Protein AF-A0A848BW77-F1 (afdb_monomer)

Organism: NCBI:txid1675036

Mean predicted aligned error: 4.4 Å

Sequence (189 aa):
NKANFVSCSQQTYVHKYDVLAGIKDGGTFLLNTIWDAAELEQNLPASMKRTLAQKHIQFYTINAVKIAQDIGLGGRFNMIMQSAFFKLADIIPVEDAVKYLKDAVVTNYGKKGQKVVDMNNAAIDQGVSQIVKIDIPAAWADATDAPEAQKDVPEFITKLQKPINAQEGDSLPVSAFLGLEDGAFPQGT

Structure (mmCIF, N/CA/C/O backbone):
data_AF-A0A848BW77-F1
#
_entry.id   AF-A0A848BW77-F1
#
loop_
_atom_site.group_PDB
_atom_site.id
_atom_site.type_symbol
_atom_site.label_atom_id
_atom_site.label_alt_id
_atom_site.label_comp_id
_atom_site.label_asym_id
_atom_site.label_entity_id
_atom_site.label_seq_id
_atom_site.pdbx_PDB_ins_code
_atom_site.Cartn_x
_atom_site.Cartn_y
_atom_site.Cartn_z
_atom_site.occupancy
_atom_site.B_iso_or_equiv
_atom_site.auth_seq_id
_atom_site.auth_comp_id
_atom_site.auth_asym_id
_atom_site.auth_atom_id
_atom_site.pdbx_PDB_model_num
ATOM 1 N N . ASN A 1 1 ? 16.203 -1.502 1.927 1.00 59.25 1 ASN A N 1
ATOM 2 C CA . ASN A 1 1 ? 15.197 -1.665 3.005 1.00 59.25 1 ASN A CA 1
ATOM 3 C C . ASN A 1 1 ? 14.462 -2.988 2.847 1.00 59.25 1 ASN A C 1
ATOM 5 O O . ASN A 1 1 ? 14.241 -3.392 1.716 1.00 59.25 1 ASN A O 1
ATOM 9 N N . LYS A 1 2 ? 14.129 -3.678 3.950 1.00 86.69 2 LYS A N 1
ATOM 10 C CA . LYS A 1 2 ? 13.296 -4.896 3.937 1.00 86.69 2 LYS A CA 1
ATOM 11 C C . LYS A 1 2 ? 12.069 -4.693 4.831 1.00 86.69 2 LYS A C 1
ATOM 13 O O . LYS A 1 2 ? 12.237 -4.607 6.046 1.00 86.69 2 LYS A O 1
ATOM 18 N N . ALA A 1 3 ? 10.875 -4.615 4.250 1.00 93.69 3 ALA A N 1
ATOM 19 C CA . ALA A 1 3 ? 9.639 -4.295 4.969 1.00 93.69 3 ALA A CA 1
ATOM 20 C C . ALA A 1 3 ? 8.898 -5.560 5.439 1.00 93.69 3 ALA A C 1
ATOM 22 O O . ALA A 1 3 ? 8.742 -6.508 4.672 1.00 93.69 3 ALA A O 1
ATOM 23 N N . ASN A 1 4 ? 8.432 -5.564 6.694 1.00 95.38 4 ASN A N 1
ATOM 24 C CA . ASN A 1 4 ? 7.536 -6.610 7.218 1.00 95.38 4 ASN A CA 1
ATOM 25 C C . ASN A 1 4 ? 6.067 -6.337 6.855 1.00 95.38 4 ASN A C 1
ATOM 27 O O . ASN A 1 4 ? 5.276 -7.265 6.736 1.00 95.38 4 ASN A O 1
ATOM 31 N N . PHE A 1 5 ? 5.715 -5.061 6.703 1.00 97.00 5 PHE A N 1
ATOM 32 C CA . PHE A 1 5 ? 4.373 -4.593 6.396 1.00 97.00 5 PHE A CA 1
ATOM 33 C C . PHE A 1 5 ? 4.463 -3.507 5.323 1.00 97.00 5 PHE A C 1
ATOM 35 O O . PHE A 1 5 ? 5.273 -2.585 5.444 1.00 97.00 5 PHE A O 1
ATOM 42 N N . VAL A 1 6 ? 3.628 -3.609 4.296 1.00 97.75 6 VAL A N 1
ATOM 43 C CA . VAL A 1 6 ? 3.460 -2.608 3.241 1.00 97.75 6 VAL A CA 1
ATOM 44 C C . VAL A 1 6 ? 1.977 -2.268 3.138 1.00 97.75 6 VAL A C 1
ATOM 46 O O . VAL A 1 6 ? 1.134 -3.160 3.115 1.00 97.75 6 VAL A O 1
ATOM 49 N N . SER A 1 7 ? 1.646 -0.981 3.043 1.00 97.56 7 SER A N 1
ATOM 50 C CA . SER A 1 7 ? 0.282 -0.524 2.763 1.00 97.56 7 SER A CA 1
ATOM 51 C C . SER A 1 7 ? 0.257 0.348 1.518 1.00 97.56 7 SER A C 1
ATOM 53 O O . SER A 1 7 ? 1.041 1.288 1.386 1.00 97.56 7 SER A O 1
ATOM 55 N N . CYS A 1 8 ? -0.670 0.048 0.614 1.00 97.75 8 CYS A N 1
ATOM 56 C CA . CYS A 1 8 ? -0.968 0.839 -0.564 1.00 97.75 8 CYS A CA 1
ATOM 57 C C . CYS A 1 8 ? -2.351 1.474 -0.397 1.00 97.75 8 CYS A C 1
ATOM 59 O O . CYS A 1 8 ? -3.385 0.825 -0.531 1.00 97.75 8 CYS A O 1
ATOM 61 N N . SER A 1 9 ? -2.373 2.769 -0.081 1.00 96.44 9 SER A N 1
ATOM 62 C CA . SER A 1 9 ? -3.618 3.504 0.184 1.00 96.44 9 SER A CA 1
ATOM 63 C C . SER A 1 9 ? -4.341 3.986 -1.079 1.00 96.44 9 SER A C 1
ATOM 65 O O . SER A 1 9 ? -5.477 4.444 -0.979 1.00 96.44 9 SER A O 1
ATOM 67 N N . GLN A 1 10 ? -3.696 3.911 -2.247 1.00 95.06 10 GLN A N 1
ATOM 68 C CA . GLN A 1 10 ? -4.250 4.351 -3.526 1.00 95.06 10 GLN A CA 1
ATOM 69 C C . GLN A 1 10 ? -4.169 3.223 -4.550 1.00 95.06 10 GLN A C 1
ATOM 71 O O . GLN A 1 10 ? -3.088 2.907 -5.038 1.00 95.06 10 GLN A O 1
ATOM 76 N N . GLN A 1 11 ? -5.322 2.675 -4.931 1.00 95.44 11 GLN A N 1
ATOM 77 C CA . GLN A 1 11 ? -5.418 1.531 -5.841 1.00 95.44 11 GLN A CA 1
ATOM 78 C C . GLN A 1 11 ? -4.620 1.706 -7.143 1.00 95.44 11 GLN A C 1
ATOM 80 O O . GLN A 1 11 ? -3.993 0.765 -7.605 1.00 95.44 11 GLN A O 1
ATOM 85 N N . THR A 1 12 ? -4.579 2.910 -7.726 1.00 95.50 12 THR A N 1
ATOM 86 C CA . THR A 1 12 ? -3.873 3.147 -9.004 1.00 95.50 12 THR A CA 1
ATOM 87 C C . THR A 1 12 ? -2.359 2.946 -8.928 1.00 95.50 12 THR A C 1
ATOM 89 O O . THR A 1 12 ? -1.715 2.792 -9.964 1.00 95.50 12 THR A O 1
ATOM 92 N N . TYR A 1 13 ? -1.774 2.936 -7.729 1.00 97.12 13 TYR A N 1
ATOM 93 C CA . TYR A 1 13 ? -0.331 2.792 -7.550 1.00 97.12 13 TYR A CA 1
ATOM 94 C C . TYR A 1 13 ? 0.167 1.393 -7.882 1.00 97.12 13 TYR A C 1
ATOM 96 O O . TYR A 1 13 ? 1.323 1.268 -8.274 1.00 97.12 13 TYR A O 1
ATOM 104 N N . VAL A 1 14 ? -0.701 0.375 -7.837 1.00 96.56 14 VAL A N 1
ATOM 105 C CA . VAL A 1 14 ? -0.325 -0.998 -8.207 1.00 96.56 14 VAL A CA 1
ATOM 106 C C . VAL A 1 14 ? 0.178 -1.097 -9.649 1.00 96.56 14 VAL A C 1
ATOM 108 O O . VAL A 1 14 ? 0.983 -1.966 -9.940 1.00 96.56 14 VAL A O 1
ATOM 111 N N . HIS A 1 15 ? -0.244 -0.187 -10.533 1.00 94.25 15 HIS A N 1
ATOM 112 C CA . HIS A 1 15 ? 0.195 -0.131 -11.933 1.00 94.25 15 HIS A CA 1
ATOM 113 C C . HIS A 1 15 ? 1.306 0.887 -12.204 1.00 94.25 15 HIS A C 1
ATOM 115 O O . HIS A 1 15 ? 1.823 0.936 -13.316 1.00 94.25 15 HIS A O 1
ATOM 121 N N . LYS A 1 16 ? 1.609 1.762 -11.240 1.00 92.88 16 LYS A N 1
ATOM 122 C CA . LYS A 1 16 ? 2.540 2.885 -11.433 1.00 92.88 16 LYS A CA 1
ATOM 123 C C . LYS A 1 16 ? 3.892 2.654 -10.780 1.00 92.88 16 LYS A C 1
ATOM 125 O O . LYS A 1 16 ? 4.879 3.196 -11.260 1.00 92.88 16 LYS A O 1
ATOM 130 N N . TYR A 1 17 ? 3.913 1.903 -9.685 1.00 95.19 17 TYR A N 1
ATOM 131 C CA . TYR A 1 17 ? 5.086 1.728 -8.841 1.00 95.19 17 TYR A CA 1
ATOM 132 C C . TYR A 1 17 ? 5.223 0.263 -8.440 1.00 95.19 17 TYR A C 1
ATOM 134 O O . TYR A 1 17 ? 4.216 -0.415 -8.215 1.00 95.19 17 TYR A O 1
ATOM 142 N N . ASP A 1 18 ? 6.457 -0.198 -8.237 1.00 94.50 18 ASP A N 1
ATOM 143 C CA . ASP A 1 18 ? 6.702 -1.452 -7.525 1.00 94.50 18 ASP A CA 1
ATOM 144 C C . ASP A 1 18 ? 6.485 -1.249 -6.017 1.00 94.50 18 ASP A C 1
ATOM 146 O O . ASP A 1 18 ? 7.411 -1.100 -5.221 1.00 94.50 18 ASP A O 1
ATOM 150 N N . VAL A 1 19 ? 5.215 -1.209 -5.606 1.00 96.00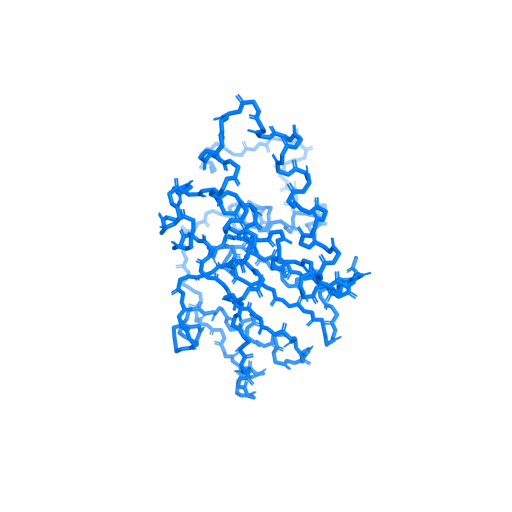 19 VAL A N 1
ATOM 151 C CA . VAL A 1 19 ? 4.840 -0.995 -4.198 1.00 96.00 19 VAL A CA 1
ATOM 152 C C . VAL A 1 19 ? 5.307 -2.131 -3.283 1.00 96.00 19 VAL A C 1
ATOM 154 O O . VAL A 1 19 ? 5.388 -1.932 -2.074 1.00 96.00 19 VAL A O 1
ATOM 157 N N . LEU A 1 20 ? 5.609 -3.312 -3.834 1.00 96.50 20 LEU A N 1
ATOM 158 C CA . LEU A 1 20 ? 6.103 -4.471 -3.087 1.00 96.50 20 LEU A CA 1
ATOM 159 C C . LEU A 1 20 ? 7.635 -4.568 -3.103 1.00 96.50 20 LEU A C 1
ATOM 161 O O . LEU A 1 20 ? 8.193 -5.521 -2.542 1.00 96.50 20 LEU A O 1
ATOM 165 N N . ALA A 1 21 ? 8.331 -3.582 -3.677 1.00 93.62 21 ALA A N 1
ATOM 166 C CA . ALA A 1 21 ? 9.782 -3.517 -3.675 1.00 93.62 21 ALA A CA 1
ATOM 167 C C . ALA A 1 21 ? 10.326 -3.654 -2.242 1.00 93.62 21 ALA A C 1
ATOM 169 O O . ALA A 1 21 ? 10.047 -2.861 -1.341 1.00 93.62 21 ALA A O 1
ATOM 170 N N . GLY A 1 22 ? 11.113 -4.705 -2.007 1.00 91.69 22 GLY A N 1
ATOM 171 C CA . GLY A 1 22 ? 11.722 -4.960 -0.700 1.00 91.69 22 GLY A CA 1
ATOM 172 C C . GLY A 1 22 ? 10.791 -5.535 0.376 1.00 91.69 22 GLY A C 1
ATOM 173 O O . GLY A 1 22 ? 11.239 -5.680 1.516 1.00 91.69 22 GLY A O 1
ATOM 174 N N . ILE A 1 23 ? 9.544 -5.919 0.068 1.00 97.06 23 ILE A N 1
ATOM 175 C CA . ILE A 1 23 ? 8.737 -6.706 1.014 1.00 97.06 23 ILE A CA 1
ATOM 176 C C . ILE A 1 23 ? 9.421 -8.055 1.289 1.00 97.06 23 ILE A C 1
ATOM 178 O O . ILE A 1 23 ? 9.977 -8.688 0.375 1.00 97.06 23 ILE A O 1
ATOM 182 N N . LYS A 1 24 ? 9.433 -8.467 2.560 1.00 96.94 24 LYS A N 1
ATOM 183 C CA . LYS A 1 24 ? 9.969 -9.767 2.980 1.00 96.94 24 LYS A CA 1
ATOM 184 C C . LYS A 1 24 ? 9.028 -10.907 2.597 1.00 96.94 24 LYS A C 1
ATOM 186 O O . LYS A 1 24 ? 7.826 -10.707 2.463 1.00 96.94 24 LYS A O 1
ATOM 191 N N . ASP A 1 25 ? 9.605 -12.097 2.476 1.00 97.38 25 ASP A N 1
ATOM 192 C CA . ASP A 1 25 ? 8.850 -13.350 2.439 1.00 97.38 25 ASP A CA 1
ATOM 193 C C . ASP A 1 25 ? 8.009 -13.496 3.716 1.00 97.38 25 ASP A C 1
ATOM 195 O O . ASP A 1 25 ? 8.475 -13.150 4.807 1.00 97.38 25 ASP A O 1
ATOM 199 N N . GLY A 1 26 ? 6.749 -13.901 3.566 1.00 97.19 26 GLY A N 1
ATOM 200 C CA . GLY A 1 26 ? 5.753 -13.924 4.639 1.00 97.19 26 GLY A CA 1
ATOM 201 C C . GLY A 1 26 ? 5.317 -12.543 5.151 1.00 97.19 26 GLY A C 1
ATOM 202 O O . GLY A 1 26 ? 4.621 -12.461 6.162 1.00 97.19 26 GLY A O 1
ATOM 203 N N . GLY A 1 27 ? 5.730 -11.449 4.498 1.00 97.50 27 GLY A N 1
ATOM 204 C CA . GLY A 1 27 ? 5.331 -10.090 4.867 1.00 97.50 27 GLY A CA 1
ATOM 205 C C . GLY A 1 27 ? 3.834 -9.841 4.678 1.00 97.50 27 GLY A C 1
ATOM 206 O O . GLY A 1 27 ? 3.146 -10.588 3.990 1.00 97.50 27 GLY A O 1
ATOM 207 N N . THR A 1 28 ? 3.322 -8.767 5.274 1.00 98.44 28 THR A N 1
ATOM 208 C CA . THR A 1 28 ? 1.915 -8.367 5.144 1.00 98.44 28 THR A CA 1
ATOM 209 C C . THR A 1 28 ? 1.754 -7.236 4.136 1.00 98.44 28 THR A C 1
ATOM 211 O O . THR A 1 28 ? 2.473 -6.237 4.201 1.00 98.44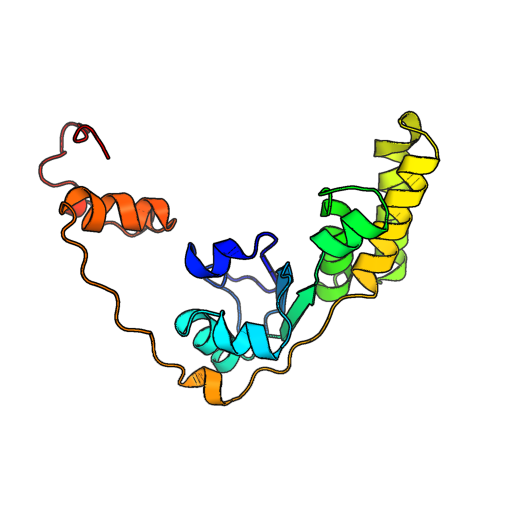 28 THR A O 1
ATOM 214 N N . PHE A 1 29 ? 0.784 -7.369 3.233 1.00 98.50 29 PHE A N 1
ATOM 215 C CA . PHE A 1 29 ? 0.399 -6.324 2.292 1.00 98.50 29 PHE A CA 1
ATOM 216 C C . PHE A 1 29 ? -1.065 -5.936 2.488 1.00 98.50 29 PHE A C 1
ATOM 218 O O . PHE A 1 29 ? -1.943 -6.792 2.441 1.00 98.50 29 PHE A O 1
ATOM 225 N N . LEU A 1 30 ? -1.324 -4.643 2.686 1.00 98.56 30 LEU A N 1
ATOM 226 C CA . LEU A 1 30 ? -2.665 -4.066 2.764 1.00 98.56 30 LEU A CA 1
ATOM 227 C C . LEU A 1 30 ? -2.918 -3.170 1.547 1.00 98.56 30 LEU A C 1
ATOM 229 O O . LEU A 1 30 ? -2.212 -2.181 1.355 1.00 98.56 30 LEU A O 1
ATOM 233 N N . LEU A 1 31 ? -3.952 -3.465 0.762 1.00 98.62 31 LEU A N 1
ATOM 234 C CA . LEU A 1 31 ? -4.376 -2.652 -0.379 1.00 98.62 31 LEU A CA 1
ATOM 235 C C . LEU A 1 31 ? -5.743 -2.006 -0.118 1.00 98.62 31 LEU A C 1
ATOM 237 O O . LEU A 1 31 ? -6.734 -2.690 0.124 1.00 98.62 31 LEU A O 1
ATOM 241 N N . ASN A 1 32 ? -5.808 -0.679 -0.226 1.00 98.25 32 ASN A N 1
ATOM 242 C CA . ASN A 1 32 ? -7.076 0.038 -0.305 1.00 98.25 32 ASN A CA 1
ATOM 243 C C . ASN A 1 32 ? -7.635 -0.069 -1.727 1.00 98.25 32 ASN A C 1
ATOM 245 O O . ASN A 1 32 ? -7.051 0.485 -2.663 1.00 98.25 32 ASN A O 1
ATOM 249 N N . THR A 1 33 ? -8.749 -0.772 -1.897 1.00 98.06 33 THR A N 1
ATOM 250 C CA . THR A 1 33 ? -9.317 -1.044 -3.217 1.00 98.06 33 THR A CA 1
ATOM 251 C C . THR A 1 33 ? -10.827 -1.206 -3.157 1.00 98.06 33 THR A C 1
ATOM 253 O O . THR A 1 33 ? -11.392 -1.579 -2.131 1.00 98.06 33 THR A O 1
ATOM 256 N N . ILE A 1 34 ? -11.478 -0.896 -4.276 1.00 96.62 34 ILE A N 1
ATOM 257 C CA . ILE A 1 34 ? -12.891 -1.205 -4.487 1.00 96.62 34 ILE A CA 1
ATOM 258 C C . ILE A 1 34 ? -13.106 -2.621 -5.032 1.00 96.62 34 ILE A C 1
ATOM 260 O O . ILE A 1 34 ? -14.251 -3.053 -5.081 1.00 96.62 34 ILE A O 1
ATOM 264 N N . TRP A 1 35 ? -12.030 -3.296 -5.449 1.00 97.75 35 TRP A N 1
ATOM 265 C CA . TRP A 1 35 ? -12.082 -4.589 -6.112 1.00 97.75 35 TRP A CA 1
ATOM 266 C C . TRP A 1 35 ? -12.402 -5.719 -5.143 1.00 97.75 35 TRP A C 1
ATOM 268 O O . TRP A 1 35 ? -11.816 -5.805 -4.060 1.00 97.75 35 TRP A O 1
ATOM 278 N N . ASP A 1 36 ? -13.283 -6.615 -5.570 1.00 94.62 36 ASP A N 1
ATOM 279 C CA . ASP A 1 36 ? -13.461 -7.910 -4.926 1.00 94.62 36 ASP A CA 1
ATOM 280 C C . ASP A 1 36 ? -12.369 -8.924 -5.331 1.00 94.62 36 ASP A C 1
ATOM 282 O O . ASP A 1 36 ? -11.457 -8.632 -6.106 1.00 94.62 36 ASP A O 1
ATOM 286 N N . ALA A 1 37 ? -12.442 -10.145 -4.794 1.00 91.88 37 ALA A N 1
ATOM 287 C CA . ALA A 1 37 ? -11.458 -11.191 -5.075 1.00 91.88 37 ALA A CA 1
ATOM 288 C C . ALA A 1 37 ? -11.357 -11.565 -6.569 1.00 91.88 37 ALA A C 1
ATOM 290 O O . ALA A 1 37 ? -10.262 -11.855 -7.052 1.00 91.88 37 ALA A O 1
ATOM 291 N N . ALA A 1 38 ? -12.469 -11.540 -7.308 1.00 94.44 38 ALA A N 1
ATOM 292 C CA . ALA A 1 38 ? -12.483 -11.848 -8.735 1.00 94.44 38 ALA A CA 1
ATOM 293 C C . ALA A 1 38 ? -11.936 -10.676 -9.561 1.00 94.44 38 ALA A C 1
ATOM 295 O O . ALA A 1 38 ? -11.217 -10.872 -10.540 1.00 94.44 38 ALA A O 1
ATOM 296 N N . GLU A 1 39 ? -12.226 -9.447 -9.151 1.00 96.81 39 GLU A N 1
ATOM 297 C CA . GLU A 1 39 ? -11.685 -8.248 -9.776 1.00 96.81 39 GLU A CA 1
ATOM 298 C C . GLU A 1 39 ? -10.180 -8.100 -9.510 1.00 96.81 39 GLU A C 1
ATOM 300 O O . GLU A 1 39 ? -9.454 -7.663 -10.402 1.00 96.81 39 GLU A O 1
ATOM 305 N N . LEU A 1 40 ? -9.667 -8.518 -8.348 1.00 96.88 40 LEU A N 1
ATOM 306 C CA . LEU A 1 40 ? -8.223 -8.555 -8.076 1.00 96.88 40 LEU A CA 1
ATOM 307 C C . LEU A 1 40 ? -7.477 -9.455 -9.066 1.00 96.88 40 LEU A C 1
ATOM 309 O O . LEU A 1 40 ? -6.413 -9.076 -9.555 1.00 96.88 40 LEU A O 1
ATOM 313 N N . GLU A 1 41 ? -8.048 -10.613 -9.409 1.00 94.56 41 GLU A N 1
ATOM 314 C CA . GLU A 1 41 ? -7.506 -11.487 -10.452 1.00 94.56 41 GLU A CA 1
ATOM 315 C C . GLU A 1 41 ? -7.401 -10.746 -11.788 1.00 94.56 41 GLU A C 1
ATOM 317 O O . GLU A 1 41 ? -6.405 -10.853 -12.488 1.00 94.56 41 GLU A O 1
ATOM 322 N N . GLN A 1 42 ? -8.399 -9.961 -12.167 1.00 94.50 42 GLN A N 1
ATOM 323 C CA . GLN A 1 42 ? -8.386 -9.309 -13.478 1.00 94.50 42 GLN A CA 1
ATOM 324 C C . GLN A 1 42 ? -7.490 -8.070 -13.514 1.00 94.50 42 GLN A C 1
ATOM 326 O O . GLN A 1 42 ? -6.901 -7.765 -14.550 1.00 94.50 42 GLN A O 1
ATOM 331 N N . ASN A 1 43 ? -7.394 -7.352 -12.395 1.00 96.25 43 ASN A N 1
ATOM 332 C CA . ASN A 1 43 ? -6.798 -6.024 -12.370 1.00 96.25 43 ASN A CA 1
ATOM 333 C C . ASN A 1 43 ? -5.369 -5.988 -11.822 1.00 96.25 43 ASN A C 1
ATOM 335 O O . ASN A 1 43 ? -4.625 -5.082 -12.183 1.00 96.25 43 ASN A O 1
ATOM 339 N N . LEU A 1 44 ? -4.937 -6.920 -10.965 1.00 97.12 44 LEU A N 1
ATOM 340 C CA . LEU A 1 44 ? -3.564 -6.867 -10.458 1.00 97.12 44 LEU A CA 1
ATOM 341 C C . LEU A 1 44 ? -2.543 -7.179 -11.567 1.00 97.12 44 LEU A C 1
ATOM 343 O O . LEU A 1 44 ? -2.711 -8.165 -12.292 1.00 97.12 44 LEU A O 1
ATOM 347 N N . PRO A 1 45 ? -1.445 -6.405 -11.680 1.00 96.19 45 PRO A N 1
ATOM 348 C CA . PRO A 1 45 ? -0.369 -6.725 -12.611 1.00 96.19 45 PRO A CA 1
ATOM 349 C C . PRO A 1 45 ? 0.225 -8.107 -12.340 1.00 96.19 45 PRO A C 1
ATOM 351 O O . PRO A 1 45 ? 0.392 -8.509 -11.185 1.00 96.19 45 PRO A O 1
ATOM 354 N N . ALA A 1 46 ? 0.624 -8.807 -13.402 1.00 96.69 46 ALA A N 1
ATOM 355 C CA . ALA A 1 46 ? 1.219 -10.134 -13.283 1.00 96.69 46 ALA A CA 1
ATOM 356 C C . ALA A 1 46 ? 2.503 -10.126 -12.431 1.00 96.69 46 ALA A C 1
ATOM 358 O O . ALA A 1 46 ? 2.662 -10.992 -11.574 1.00 96.69 46 ALA A O 1
ATOM 359 N N . SER A 1 47 ? 3.362 -9.111 -12.563 1.00 95.56 47 SER A N 1
ATOM 360 C CA . SER A 1 47 ? 4.538 -8.920 -11.697 1.00 95.56 47 SER A CA 1
ATOM 361 C C . SER A 1 47 ? 4.201 -8.864 -10.200 1.00 95.56 47 SER A C 1
ATOM 363 O O . SER A 1 47 ? 4.873 -9.497 -9.376 1.00 95.56 47 SER A O 1
ATOM 365 N N . MET A 1 48 ? 3.121 -8.165 -9.842 1.00 97.31 48 MET A N 1
ATOM 366 C CA . MET A 1 48 ? 2.638 -8.082 -8.467 1.00 97.31 48 MET A CA 1
ATOM 367 C C . MET A 1 48 ? 2.089 -9.429 -7.998 1.00 97.31 48 MET A C 1
ATOM 369 O O . MET A 1 48 ? 2.469 -9.890 -6.924 1.00 97.31 48 MET A O 1
ATOM 373 N N . LYS A 1 49 ? 1.260 -10.094 -8.813 1.00 97.94 49 LYS A N 1
ATOM 374 C CA . LYS A 1 49 ? 0.733 -11.436 -8.517 1.00 97.94 49 LYS A CA 1
ATOM 375 C C . LYS A 1 49 ? 1.849 -12.442 -8.228 1.00 97.94 49 LYS A C 1
ATOM 377 O O . LYS A 1 49 ? 1.805 -13.116 -7.199 1.00 97.94 49 LYS A O 1
ATOM 382 N N . ARG A 1 50 ? 2.887 -12.473 -9.073 1.00 97.75 50 ARG A N 1
ATOM 383 C CA . ARG A 1 50 ? 4.069 -13.326 -8.870 1.00 97.75 50 ARG A CA 1
ATOM 384 C C . ARG A 1 50 ? 4.737 -13.035 -7.535 1.00 97.75 50 ARG A C 1
ATOM 386 O O . ARG A 1 50 ? 5.000 -13.959 -6.776 1.00 97.75 50 ARG A O 1
ATOM 393 N N . THR A 1 51 ? 4.948 -11.758 -7.212 1.00 97.62 51 THR A N 1
ATOM 394 C CA . THR A 1 51 ? 5.555 -11.354 -5.935 1.00 97.62 51 THR A CA 1
ATOM 395 C C . THR A 1 51 ? 4.719 -11.802 -4.740 1.00 97.62 51 THR A C 1
ATOM 397 O O . THR A 1 51 ? 5.273 -12.335 -3.782 1.00 97.62 51 THR A O 1
ATOM 400 N N . LEU A 1 52 ? 3.398 -11.620 -4.799 1.00 98.06 52 LEU A N 1
ATOM 401 C CA . LEU A 1 52 ? 2.478 -12.027 -3.738 1.00 98.06 52 LEU A CA 1
ATOM 402 C C . LEU A 1 52 ? 2.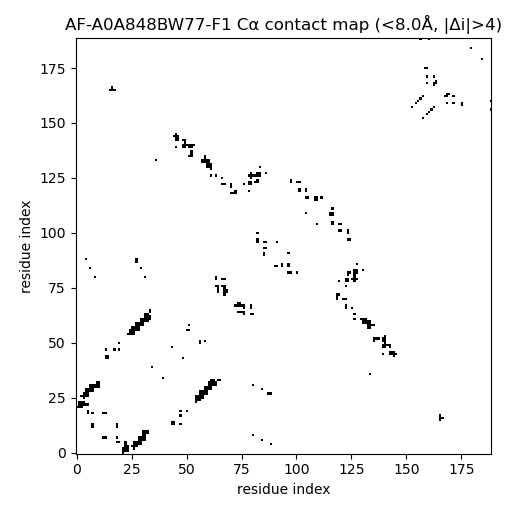546 -13.540 -3.483 1.00 98.06 52 LEU A C 1
ATOM 404 O O . LEU A 1 52 ? 2.680 -13.956 -2.332 1.00 98.06 52 LEU A O 1
ATOM 408 N N . ALA A 1 53 ? 2.514 -14.346 -4.546 1.00 97.94 53 ALA A N 1
ATOM 409 C CA . ALA A 1 53 ? 2.536 -15.802 -4.446 1.00 97.94 53 ALA A CA 1
ATOM 410 C C . ALA A 1 53 ? 3.911 -16.354 -4.039 1.00 97.94 53 ALA A C 1
ATOM 412 O O . ALA A 1 53 ? 4.014 -17.110 -3.077 1.00 97.94 53 ALA A O 1
ATOM 413 N N . GLN A 1 54 ? 4.980 -15.949 -4.729 1.00 97.44 54 GLN A N 1
ATOM 414 C CA . GLN A 1 54 ? 6.329 -16.491 -4.521 1.00 97.44 54 GLN A CA 1
ATOM 415 C C . GLN A 1 54 ? 6.924 -16.111 -3.158 1.00 97.44 54 GLN A C 1
ATOM 417 O O . GLN A 1 54 ? 7.755 -16.843 -2.628 1.00 97.44 54 GLN A O 1
ATOM 422 N N . LYS A 1 55 ? 6.511 -14.967 -2.596 1.00 97.50 55 LYS A N 1
ATOM 423 C CA . LYS A 1 55 ? 6.923 -14.502 -1.262 1.00 97.50 55 LYS A CA 1
ATOM 424 C C . LYS A 1 55 ? 5.878 -14.774 -0.175 1.00 97.50 55 LYS A C 1
ATOM 426 O O . LYS A 1 55 ? 5.927 -14.131 0.871 1.00 97.50 55 LYS A O 1
ATOM 431 N N . HIS A 1 56 ? 4.900 -15.646 -0.428 1.00 97.62 56 HIS A N 1
ATOM 432 C CA . HIS A 1 56 ? 3.907 -16.084 0.564 1.00 97.62 56 HIS A CA 1
ATOM 433 C C . HIS A 1 56 ? 3.262 -14.923 1.347 1.00 97.62 56 HIS A C 1
ATOM 435 O O . HIS A 1 56 ? 3.085 -14.985 2.571 1.00 97.62 56 HIS A O 1
ATOM 441 N N . ILE A 1 57 ? 2.969 -13.825 0.647 1.00 98.31 57 ILE A N 1
ATOM 442 C CA . ILE A 1 57 ? 2.551 -12.571 1.272 1.00 98.31 57 ILE A CA 1
ATOM 443 C C . ILE A 1 57 ? 1.186 -12.754 1.932 1.00 98.31 57 ILE A C 1
ATOM 445 O O . ILE A 1 57 ? 0.260 -13.308 1.350 1.00 98.31 57 ILE A O 1
ATOM 449 N N . GLN A 1 58 ? 1.031 -12.248 3.152 1.00 98.31 58 GLN A N 1
ATOM 450 C CA . GLN A 1 58 ? -0.277 -12.146 3.787 1.00 98.31 58 GLN A CA 1
ATOM 451 C C . GLN A 1 58 ? -1.009 -10.945 3.181 1.00 98.31 58 GLN A C 1
ATOM 453 O O . GLN A 1 58 ? -0.745 -9.798 3.549 1.00 98.31 58 GLN A O 1
ATOM 458 N N . PHE A 1 59 ? -1.878 -11.206 2.204 1.00 98.50 59 PHE A N 1
ATOM 459 C CA . PHE A 1 59 ? -2.560 -10.164 1.445 1.00 98.50 59 PHE A CA 1
ATOM 460 C C . PHE A 1 59 ? -3.932 -9.827 2.039 1.00 98.50 59 PHE A C 1
ATOM 462 O O . PHE A 1 59 ? -4.772 -10.701 2.255 1.00 98.50 59 PHE A O 1
ATOM 469 N N . TYR A 1 60 ? -4.155 -8.538 2.281 1.00 98.62 60 TYR A N 1
ATOM 470 C CA . TYR A 1 60 ? -5.393 -7.989 2.810 1.00 98.62 60 TYR A CA 1
ATOM 471 C C . TYR A 1 60 ? -5.881 -6.819 1.962 1.00 98.62 60 TYR A C 1
ATOM 473 O O . TYR A 1 60 ? -5.090 -6.029 1.439 1.00 98.62 60 TYR A O 1
ATOM 481 N N . THR A 1 61 ? -7.197 -6.668 1.885 1.00 98.56 61 THR A N 1
ATOM 482 C CA . THR A 1 61 ? -7.852 -5.542 1.220 1.00 98.56 61 THR A CA 1
ATOM 483 C C . THR A 1 61 ? -8.833 -4.837 2.140 1.00 98.56 61 THR A C 1
ATOM 485 O O . THR A 1 61 ? -9.312 -5.399 3.126 1.00 98.56 61 THR A O 1
ATOM 488 N N . ILE A 1 62 ? -9.109 -3.574 1.831 1.00 98.38 62 ILE A N 1
ATOM 489 C CA . ILE A 1 62 ? -10.149 -2.782 2.483 1.00 98.38 62 ILE A CA 1
ATOM 490 C C . ILE A 1 62 ? -10.685 -1.741 1.500 1.00 98.38 62 ILE A C 1
ATOM 492 O O . ILE A 1 62 ? -9.908 -1.126 0.776 1.00 98.38 62 ILE A O 1
ATOM 496 N N . ASN A 1 63 ? -11.996 -1.496 1.489 1.00 97.56 63 ASN A N 1
ATOM 497 C CA . ASN A 1 63 ? -12.578 -0.394 0.719 1.00 97.56 63 ASN A CA 1
ATOM 498 C C . ASN A 1 63 ? -12.757 0.834 1.618 1.00 97.56 63 ASN A C 1
ATOM 500 O O . ASN A 1 63 ? -13.859 1.186 2.046 1.00 97.56 63 ASN A O 1
ATOM 504 N N . ALA A 1 64 ? -11.641 1.486 1.936 1.00 97.31 64 ALA A N 1
ATOM 505 C CA . ALA A 1 64 ? -11.626 2.577 2.900 1.00 97.31 64 ALA A CA 1
ATOM 506 C C . ALA A 1 64 ? -12.376 3.823 2.390 1.00 97.31 64 ALA A C 1
ATOM 508 O O . ALA A 1 64 ? -12.901 4.601 3.186 1.00 97.31 64 ALA A O 1
ATOM 509 N N . VAL A 1 65 ? -12.473 3.997 1.066 1.00 95.75 65 VAL A N 1
ATOM 510 C CA . VAL A 1 65 ? -13.250 5.081 0.443 1.00 95.75 65 VAL A CA 1
ATOM 511 C C . VAL A 1 65 ? -14.739 4.897 0.708 1.00 95.75 65 VAL A C 1
ATOM 513 O O . VAL A 1 65 ? -15.388 5.834 1.171 1.00 95.75 65 VAL A O 1
ATOM 516 N N . LYS A 1 66 ? -15.274 3.694 0.468 1.00 96.38 66 LYS A N 1
ATOM 517 C CA . LYS A 1 66 ? -16.681 3.390 0.736 1.00 96.38 66 LYS A CA 1
ATOM 518 C C . LYS A 1 66 ? -17.014 3.555 2.218 1.00 96.38 66 LYS A C 1
ATOM 520 O O . LYS A 1 66 ? -17.976 4.238 2.550 1.00 96.38 66 LYS A O 1
ATOM 525 N N . ILE A 1 67 ? -16.177 3.010 3.100 1.00 97.12 67 ILE A N 1
ATOM 526 C CA . ILE A 1 67 ? -16.350 3.134 4.554 1.00 97.12 67 ILE A CA 1
ATOM 527 C C . ILE A 1 67 ? -16.390 4.616 4.972 1.00 97.12 67 ILE A C 1
ATOM 529 O O . ILE A 1 67 ? -17.271 5.033 5.721 1.00 97.12 67 ILE A O 1
ATOM 533 N N . ALA A 1 68 ? -15.473 5.445 4.460 1.00 96.56 68 ALA A N 1
ATOM 534 C CA . ALA A 1 68 ? -15.451 6.875 4.772 1.00 96.56 68 ALA A CA 1
ATOM 535 C C . ALA A 1 68 ? -16.714 7.609 4.286 1.00 96.56 68 ALA A C 1
ATOM 537 O O . ALA A 1 68 ? -17.214 8.497 4.982 1.00 96.56 68 ALA A O 1
ATOM 538 N N . GLN A 1 69 ? -17.247 7.237 3.120 1.00 96.31 69 GLN A N 1
ATOM 539 C CA . GLN A 1 69 ? -18.488 7.801 2.588 1.00 96.31 69 GLN A CA 1
ATOM 540 C C . GLN A 1 69 ? -19.695 7.413 3.444 1.00 96.31 69 GLN A C 1
ATOM 542 O O . GLN A 1 69 ? -20.455 8.297 3.840 1.00 96.31 69 GLN A O 1
ATOM 547 N N . ASP A 1 70 ? -19.821 6.132 3.787 1.00 96.06 70 ASP A N 1
ATOM 548 C CA . ASP A 1 70 ? -20.948 5.595 4.554 1.00 96.06 70 ASP A CA 1
ATOM 549 C C . ASP A 1 70 ? -21.029 6.214 5.968 1.00 96.06 70 ASP A C 1
ATOM 551 O O . ASP A 1 70 ? -22.117 6.419 6.504 1.00 96.06 70 ASP A O 1
ATOM 555 N N . ILE A 1 71 ? -19.885 6.588 6.558 1.00 94.81 71 ILE A N 1
ATOM 556 C CA . ILE A 1 71 ? -19.799 7.234 7.883 1.00 94.81 71 ILE A CA 1
ATOM 557 C C . ILE A 1 71 ? -19.927 8.772 7.803 1.00 94.81 71 ILE A C 1
ATOM 559 O O . ILE A 1 71 ? -20.065 9.448 8.822 1.00 94.81 71 ILE A O 1
ATOM 563 N N . GLY A 1 72 ? -19.903 9.365 6.605 1.00 93.88 72 GLY A N 1
ATOM 564 C CA . GLY A 1 72 ? -20.014 10.818 6.419 1.00 93.88 72 GLY A CA 1
ATOM 565 C C . GLY A 1 72 ? -18.690 11.589 6.530 1.00 93.88 72 GLY A C 1
ATOM 566 O O . GLY A 1 72 ? -18.694 12.816 6.639 1.00 93.88 72 GLY A O 1
ATOM 567 N N . LEU A 1 73 ? -17.547 10.901 6.452 1.00 92.56 73 LEU A N 1
ATOM 568 C CA . LEU A 1 73 ? -16.210 11.505 6.342 1.00 92.56 73 LEU A CA 1
ATOM 569 C C . LEU A 1 73 ? -15.845 11.898 4.897 1.00 92.56 73 LEU A C 1
ATOM 571 O O . LEU A 1 73 ? -14.784 12.487 4.653 1.00 92.56 73 LEU A O 1
ATOM 575 N N . GLY A 1 74 ? -16.718 11.589 3.934 1.00 92.06 74 GLY A N 1
ATOM 576 C CA . GLY A 1 74 ? -16.488 11.829 2.514 1.00 92.06 74 GLY A CA 1
ATOM 577 C C . GLY A 1 74 ? -15.336 10.961 2.013 1.00 92.06 74 GLY A C 1
ATOM 578 O O . GLY A 1 74 ? -15.389 9.745 2.113 1.00 92.06 74 GLY A O 1
ATOM 579 N N . GLY A 1 75 ? -14.274 11.579 1.494 1.00 87.44 75 GLY A N 1
ATOM 580 C CA . GLY A 1 75 ? -13.074 10.867 1.027 1.00 87.44 75 GLY A CA 1
ATOM 581 C C . GLY A 1 75 ? -11.966 10.701 2.074 1.00 87.44 75 GLY A C 1
ATOM 582 O O . GLY A 1 75 ? -10.850 10.332 1.718 1.00 87.44 75 GLY A O 1
ATOM 583 N N . ARG A 1 76 ? -12.209 11.036 3.348 1.00 92.75 76 ARG A N 1
ATOM 584 C CA . ARG A 1 76 ? -11.169 11.013 4.390 1.00 92.75 76 ARG A CA 1
ATOM 585 C C . ARG A 1 76 ? -11.098 9.649 5.063 1.00 92.75 76 ARG A C 1
ATOM 587 O O . ARG A 1 76 ? -11.805 9.392 6.029 1.00 92.75 76 ARG A O 1
ATOM 594 N N . PHE A 1 77 ? -10.203 8.804 4.565 1.00 95.31 77 PHE A N 1
ATOM 595 C CA . PHE A 1 77 ? -10.048 7.424 5.028 1.00 95.31 77 PHE A CA 1
ATOM 596 C C . PHE A 1 77 ? -8.785 7.162 5.868 1.00 95.31 77 PHE A C 1
ATOM 598 O O . PHE A 1 77 ? -8.442 6.016 6.145 1.00 95.31 77 PHE A O 1
ATOM 605 N N . ASN A 1 78 ? -8.080 8.211 6.300 1.00 94.19 78 ASN A N 1
ATOM 606 C CA . ASN A 1 78 ? -6.837 8.091 7.071 1.00 94.19 78 ASN A CA 1
ATOM 607 C C . ASN A 1 78 ? -7.005 7.270 8.363 1.00 94.19 78 ASN A C 1
ATOM 609 O O . ASN A 1 78 ? -6.189 6.393 8.623 1.00 94.19 78 ASN A O 1
ATOM 613 N N . MET A 1 79 ? -8.078 7.500 9.129 1.00 94.88 79 MET A N 1
ATOM 614 C CA . MET A 1 79 ? -8.357 6.746 10.363 1.00 94.88 79 MET A CA 1
ATOM 615 C C . MET A 1 79 ? -8.679 5.271 10.098 1.00 94.88 79 MET A C 1
ATOM 617 O O . MET A 1 79 ? -8.327 4.405 10.897 1.00 94.88 79 MET A O 1
ATOM 621 N N . ILE A 1 80 ? -9.285 4.973 8.948 1.00 97.75 80 ILE A N 1
ATOM 622 C CA . ILE A 1 80 ? -9.605 3.607 8.515 1.00 97.75 80 ILE A CA 1
ATOM 623 C C . ILE A 1 80 ? -8.309 2.865 8.166 1.00 97.75 80 ILE A C 1
ATOM 625 O O . ILE A 1 80 ? -8.061 1.771 8.659 1.00 97.75 80 ILE A O 1
ATOM 629 N N . MET A 1 81 ? -7.426 3.488 7.380 1.00 97.62 81 MET A N 1
ATOM 630 C CA . MET A 1 81 ? -6.138 2.880 7.020 1.00 97.62 81 MET A CA 1
ATOM 631 C C . MET A 1 81 ? -5.195 2.746 8.220 1.00 97.62 81 MET A C 1
ATOM 633 O O . MET A 1 81 ? -4.462 1.765 8.316 1.00 97.62 81 MET A O 1
ATOM 637 N N . GLN A 1 82 ? -5.213 3.707 9.147 1.00 95.94 82 GLN A N 1
ATOM 638 C CA . GLN A 1 82 ? -4.386 3.662 10.352 1.00 95.94 82 GLN A CA 1
ATOM 639 C C . GLN A 1 82 ? -4.838 2.557 11.315 1.00 95.94 82 GLN A C 1
ATOM 641 O O . GLN A 1 82 ? -4.003 1.826 11.841 1.00 95.94 82 GLN A O 1
ATOM 646 N N . SER A 1 83 ? -6.144 2.402 11.529 1.00 96.56 83 SER A N 1
ATOM 647 C CA . SER A 1 83 ? -6.678 1.308 12.349 1.00 96.56 83 SER A CA 1
ATOM 648 C C . SER A 1 83 ? -6.424 -0.063 11.715 1.00 96.56 83 SER A C 1
ATOM 650 O O . SER A 1 83 ? -5.990 -0.979 12.415 1.00 96.56 83 SER A O 1
ATOM 652 N N . ALA A 1 84 ? -6.560 -0.178 10.389 1.00 97.69 84 ALA A N 1
ATOM 653 C CA . ALA A 1 84 ? -6.194 -1.389 9.660 1.00 97.69 84 ALA A CA 1
ATOM 654 C C . ALA A 1 84 ? -4.700 -1.733 9.795 1.00 97.69 84 ALA A C 1
ATOM 656 O O . ALA A 1 84 ? -4.345 -2.894 9.994 1.00 97.69 84 ALA A O 1
ATOM 657 N N . PHE A 1 85 ? -3.819 -0.724 9.759 1.00 96.62 85 PHE A N 1
ATOM 658 C CA . PHE A 1 85 ? -2.393 -0.907 10.032 1.00 96.62 85 PHE A CA 1
ATOM 659 C C . PHE A 1 85 ? -2.157 -1.505 11.420 1.00 96.62 85 PHE A C 1
ATOM 661 O O . PHE A 1 85 ? -1.489 -2.527 11.516 1.00 96.62 85 PHE A O 1
ATOM 668 N N . PHE A 1 86 ? -2.711 -0.919 12.486 1.00 96.00 86 PHE A N 1
ATOM 669 C CA . PHE A 1 86 ? -2.479 -1.433 13.840 1.00 96.00 86 PHE A CA 1
ATOM 670 C C . PHE A 1 86 ? -3.004 -2.857 14.022 1.00 96.00 86 PHE A C 1
ATOM 672 O O . PHE A 1 86 ? -2.350 -3.663 14.679 1.00 96.00 86 PHE A O 1
ATOM 679 N N . LYS A 1 87 ? -4.143 -3.183 13.399 1.00 95.94 87 LYS A N 1
ATOM 680 C CA . LYS A 1 87 ? -4.704 -4.536 13.430 1.00 95.94 87 LYS A CA 1
ATOM 681 C C . LYS A 1 87 ? -3.782 -5.569 12.779 1.00 95.94 87 LYS A C 1
ATOM 683 O O . LYS A 1 87 ? -3.674 -6.680 13.284 1.00 95.94 87 LYS A O 1
ATOM 688 N N . LEU A 1 88 ? -3.166 -5.225 11.652 1.00 96.81 88 LEU A N 1
ATOM 689 C CA . LEU A 1 88 ? -2.378 -6.164 10.851 1.00 96.81 88 LEU A CA 1
ATOM 690 C C . LEU A 1 88 ? -0.891 -6.187 11.205 1.00 96.81 88 LEU A C 1
ATOM 692 O O . LEU A 1 88 ? -0.237 -7.208 11.020 1.00 96.81 88 LEU A O 1
ATOM 696 N N . ALA A 1 89 ? -0.344 -5.067 11.672 1.00 94.19 89 ALA A N 1
ATOM 69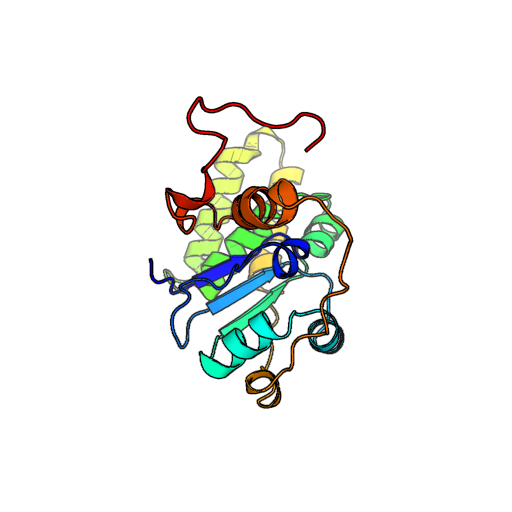7 C CA . ALA A 1 89 ? 1.056 -4.973 12.060 1.00 94.19 89 ALA A CA 1
ATOM 698 C C . ALA A 1 89 ? 1.348 -5.711 13.376 1.00 94.19 89 ALA A C 1
ATOM 700 O O . ALA A 1 89 ? 2.507 -6.035 13.617 1.00 94.19 89 ALA A O 1
ATOM 701 N N . ASP A 1 90 ? 0.317 -5.947 14.199 1.00 90.62 90 ASP A N 1
ATOM 702 C CA . ASP A 1 90 ? 0.373 -6.721 15.450 1.00 90.62 90 ASP A CA 1
ATOM 703 C C . ASP A 1 90 ? 1.518 -6.288 16.389 1.00 90.62 90 ASP A C 1
ATOM 705 O O . ASP A 1 90 ? 2.236 -7.089 16.981 1.00 90.62 90 ASP A O 1
ATOM 709 N N . ILE A 1 91 ? 1.735 -4.970 16.479 1.00 93.50 91 ILE A N 1
ATOM 710 C CA . ILE A 1 91 ? 2.818 -4.375 17.281 1.00 93.50 91 ILE A CA 1
ATOM 711 C C . ILE A 1 91 ? 2.415 -4.114 18.738 1.00 93.50 91 ILE A C 1
ATOM 713 O O . ILE A 1 91 ? 3.284 -3.964 19.594 1.00 93.50 91 ILE A O 1
ATOM 717 N N . ILE A 1 92 ? 1.110 -4.028 19.002 1.00 94.62 92 ILE A N 1
ATOM 718 C CA . ILE A 1 92 ? 0.468 -3.870 20.313 1.00 94.62 92 ILE A CA 1
ATOM 719 C C . ILE A 1 92 ? -0.918 -4.535 20.260 1.00 94.62 92 ILE A C 1
ATOM 721 O O . ILE A 1 92 ? -1.449 -4.700 19.157 1.00 94.62 92 ILE A O 1
ATOM 725 N N . PRO A 1 93 ? -1.541 -4.860 21.411 1.00 96.69 93 PRO A N 1
ATOM 726 C CA . PRO A 1 93 ? -2.922 -5.329 21.441 1.00 96.69 93 PRO A CA 1
ATOM 727 C C . PRO A 1 93 ? -3.862 -4.382 20.688 1.00 96.69 93 PRO A C 1
ATOM 729 O O . PRO A 1 93 ? -3.764 -3.155 20.790 1.00 96.69 93 PRO A O 1
ATOM 732 N N . VAL A 1 94 ? -4.789 -4.955 19.923 1.00 94.00 94 VAL A N 1
ATOM 733 C CA . VAL A 1 94 ? -5.701 -4.195 19.053 1.00 94.00 94 VAL A CA 1
ATOM 734 C C . VAL A 1 94 ? -6.594 -3.274 19.880 1.00 94.00 94 VAL A C 1
ATOM 736 O O . VAL A 1 94 ? -6.889 -2.155 19.469 1.00 94.00 94 VAL A O 1
ATOM 739 N N . GLU A 1 95 ? -6.993 -3.722 21.063 1.00 95.12 95 GLU A N 1
ATOM 740 C CA . GLU A 1 95 ? -7.817 -2.985 22.014 1.00 95.12 95 GLU A CA 1
ATOM 741 C C . GLU A 1 95 ? -7.101 -1.715 22.494 1.00 95.12 95 GLU A C 1
ATOM 743 O O . GLU A 1 95 ? -7.704 -0.637 22.530 1.00 95.12 95 GLU A O 1
ATOM 748 N N . ASP A 1 96 ? -5.800 -1.820 22.781 1.00 96.94 96 ASP A N 1
ATOM 749 C CA . ASP A 1 96 ? -4.959 -0.682 23.160 1.00 96.94 96 ASP A CA 1
ATOM 750 C C . ASP A 1 96 ? -4.767 0.272 21.979 1.00 96.94 96 ASP A C 1
ATOM 752 O O . ASP A 1 96 ? -4.903 1.486 22.135 1.00 96.94 96 ASP A O 1
ATOM 756 N N . ALA A 1 97 ? -4.535 -0.258 20.773 1.00 95.31 97 ALA A N 1
ATOM 757 C CA . ALA A 1 97 ? -4.440 0.558 19.566 1.00 95.31 97 ALA A CA 1
ATOM 758 C C . ALA A 1 97 ? -5.725 1.360 19.310 1.00 95.31 97 ALA A C 1
ATOM 760 O O . ALA A 1 97 ? -5.666 2.569 19.080 1.00 95.31 97 ALA A O 1
ATOM 761 N N . VAL A 1 98 ? -6.894 0.715 19.389 1.00 96.44 98 VAL A N 1
ATOM 762 C CA . VAL A 1 98 ? -8.200 1.374 19.227 1.00 96.44 98 VAL A CA 1
ATOM 763 C C . VAL A 1 98 ? -8.379 2.471 20.271 1.00 96.44 98 VAL A C 1
ATOM 765 O O . VAL A 1 98 ? -8.783 3.581 19.920 1.00 96.44 98 VAL A O 1
ATOM 768 N N . LYS A 1 99 ? -8.038 2.197 21.535 1.00 97.44 99 LYS A N 1
ATOM 769 C CA . LYS A 1 99 ? -8.094 3.193 22.607 1.00 97.44 99 LYS A CA 1
ATOM 770 C C . LYS A 1 99 ? -7.218 4.407 22.290 1.00 97.44 99 LYS A C 1
ATOM 772 O O . LYS A 1 99 ? -7.723 5.527 22.272 1.00 97.44 99 LYS A O 1
ATOM 777 N N . TYR A 1 100 ? -5.942 4.197 21.963 1.00 97.25 100 TYR A N 1
ATOM 778 C CA . TYR A 1 100 ? -5.014 5.290 21.660 1.00 97.25 100 TYR A CA 1
ATOM 779 C C . TYR A 1 100 ? -5.434 6.109 20.437 1.00 97.25 100 TYR A C 1
ATOM 781 O O . TYR A 1 100 ? -5.299 7.334 20.440 1.00 97.25 100 TYR A O 1
ATOM 789 N N . LEU A 1 101 ? -5.982 5.466 19.402 1.00 96.25 101 LEU A N 1
ATOM 790 C CA . LEU A 1 101 ? -6.509 6.172 18.236 1.00 96.25 101 LEU A CA 1
ATOM 791 C C . LEU A 1 101 ? -7.710 7.051 18.603 1.00 96.25 101 LEU A C 1
ATOM 793 O O . LEU A 1 101 ? -7.763 8.207 18.183 1.00 96.25 101 LEU A O 1
ATOM 797 N N . LYS A 1 102 ? -8.647 6.548 19.415 1.00 97.12 102 LYS A N 1
ATOM 798 C CA . LYS A 1 102 ? -9.815 7.320 19.872 1.00 97.12 102 LYS A CA 1
ATOM 799 C C . LYS A 1 102 ? -9.404 8.498 20.767 1.00 97.12 102 LYS A C 1
ATOM 801 O O . LYS A 1 102 ? -9.901 9.609 20.576 1.00 97.12 102 LYS A O 1
ATOM 806 N N . ASP A 1 103 ? -8.429 8.308 21.655 1.00 97.12 103 ASP A N 1
ATOM 807 C CA . ASP A 1 103 ? -7.865 9.390 22.478 1.00 97.12 103 ASP A CA 1
ATOM 808 C C . ASP A 1 103 ? -7.205 10.480 21.607 1.00 97.12 103 ASP A C 1
ATOM 810 O O . ASP A 1 103 ? -7.401 11.687 21.814 1.00 97.12 103 ASP A O 1
ATOM 814 N N . ALA A 1 104 ? -6.473 10.070 20.565 1.00 95.88 104 ALA A N 1
ATOM 815 C CA . ALA A 1 104 ? -5.880 10.987 19.594 1.00 95.88 104 ALA A CA 1
ATOM 816 C C . ALA A 1 104 ? -6.947 11.733 18.772 1.00 95.88 104 ALA A C 1
ATOM 818 O O . ALA A 1 104 ? -6.778 12.918 18.475 1.00 95.88 104 ALA A O 1
ATOM 819 N N . VAL A 1 105 ? -8.065 11.082 18.433 1.00 95.44 105 VAL A N 1
ATOM 820 C CA . VAL A 1 105 ? -9.203 11.720 17.752 1.00 95.44 105 VAL A CA 1
ATOM 821 C C . VAL A 1 105 ? -9.807 12.824 18.616 1.00 95.44 105 VAL A C 1
ATOM 823 O O . VAL A 1 105 ? -10.013 13.931 18.115 1.00 95.44 105 VAL A O 1
ATOM 826 N N . VAL A 1 106 ? -10.046 12.574 19.906 1.00 96.06 106 VAL A N 1
ATOM 827 C CA . VAL A 1 106 ? -10.558 13.598 20.834 1.00 96.06 106 VAL A CA 1
ATOM 828 C C . VAL A 1 106 ? -9.582 14.769 20.933 1.00 96.06 106 VAL A C 1
ATOM 830 O O . VAL A 1 106 ? -9.986 15.926 20.815 1.00 96.06 106 VAL A O 1
ATOM 833 N N . THR A 1 107 ? -8.288 14.479 21.060 1.00 96.06 107 THR A N 1
ATOM 834 C CA . THR A 1 107 ? -7.237 15.501 21.159 1.00 96.06 107 THR A CA 1
ATOM 835 C C . THR A 1 107 ? -7.167 16.382 19.907 1.00 96.06 107 THR A C 1
ATOM 837 O O . THR A 1 107 ? -7.149 17.610 20.001 1.00 96.06 107 THR A O 1
ATOM 840 N N . ASN A 1 108 ? -7.177 15.772 18.720 1.00 93.25 108 ASN A N 1
ATOM 841 C CA . ASN A 1 108 ? -6.967 16.476 17.453 1.00 93.25 108 ASN A CA 1
ATOM 842 C C . ASN A 1 108 ? -8.245 17.107 16.882 1.00 93.25 108 ASN A C 1
ATOM 844 O O . ASN A 1 108 ? -8.183 18.117 16.173 1.00 93.25 108 ASN A O 1
ATOM 848 N N . TYR A 1 109 ? -9.410 16.519 17.161 1.00 92.38 109 TYR A N 1
ATOM 849 C CA . TYR A 1 109 ? -10.676 16.891 16.530 1.00 92.38 109 TYR A CA 1
ATOM 850 C C . TYR A 1 109 ? -11.784 17.267 17.510 1.00 92.38 109 TYR A C 1
ATOM 852 O O . TYR A 1 109 ? -12.831 17.714 17.049 1.00 92.38 109 TYR A O 1
ATOM 860 N N . GLY A 1 110 ? -11.567 17.201 18.827 1.00 92.38 110 GLY A N 1
ATOM 861 C CA . GLY A 1 110 ? -12.574 17.578 19.827 1.00 92.38 110 GLY A CA 1
ATOM 862 C C . GLY A 1 110 ? -13.117 18.998 19.633 1.00 92.38 110 GLY A C 1
ATOM 863 O O . GLY A 1 110 ? -14.316 19.236 19.753 1.00 92.38 110 GLY A O 1
ATOM 864 N N . LYS A 1 111 ? -12.265 19.934 19.186 1.00 94.88 111 LYS A N 1
ATOM 865 C CA . LYS A 1 111 ? -12.668 21.316 18.854 1.00 94.88 111 LYS A CA 1
ATOM 866 C C . LYS A 1 111 ? -13.590 21.429 17.629 1.00 94.88 111 LYS A C 1
ATOM 868 O O . LYS A 1 111 ? -14.185 22.479 17.423 1.00 94.88 111 LYS A O 1
ATOM 873 N N . LYS A 1 112 ? -13.701 20.383 16.802 1.00 91.81 112 LYS A N 1
ATOM 874 C CA . LYS A 1 112 ? -14.558 20.341 15.601 1.00 91.81 112 LYS A CA 1
ATOM 875 C C . LYS A 1 112 ? -15.975 19.829 15.889 1.00 91.81 112 LYS A C 1
ATOM 877 O O . LYS A 1 112 ? -16.783 19.750 14.966 1.00 91.81 112 LYS A O 1
ATOM 882 N N . GLY A 1 113 ? -16.275 19.518 17.150 1.00 94.62 113 GLY A N 1
ATOM 883 C CA . GLY A 1 113 ? -17.586 19.076 17.612 1.00 94.62 113 GLY A CA 1
ATOM 884 C C . GLY A 1 113 ? -17.738 17.556 17.659 1.00 94.62 113 GLY A C 1
ATOM 885 O O . GLY A 1 113 ? -17.072 16.816 16.932 1.00 94.62 113 GLY A O 1
ATOM 886 N N . GLN A 1 114 ? -18.661 17.102 18.511 1.00 95.81 114 GLN A N 1
ATOM 887 C CA . GLN A 1 114 ? -18.846 15.685 18.839 1.00 95.81 114 GLN A CA 1
ATOM 888 C C . GLN A 1 114 ? -19.150 14.824 17.609 1.00 95.81 114 GLN A C 1
ATOM 890 O O . GLN A 1 114 ? -18.565 13.763 17.450 1.00 95.81 114 GLN A O 1
ATOM 895 N N . LYS A 1 115 ? -19.949 15.335 16.663 1.00 95.56 115 LYS A N 1
ATOM 896 C CA . LYS A 1 115 ? -20.249 14.628 15.410 1.00 95.56 115 LYS A CA 1
ATOM 897 C C . LYS A 1 115 ? -18.981 14.221 14.648 1.00 95.56 115 LYS A C 1
ATOM 899 O O . LYS A 1 115 ? -18.922 13.130 14.096 1.00 95.56 115 LYS A O 1
ATOM 904 N N . VAL A 1 116 ? -17.958 15.081 14.603 1.00 94.00 116 VAL A N 1
ATOM 905 C CA . VAL A 1 116 ? -16.689 14.767 13.921 1.00 94.00 116 VAL A CA 1
ATOM 906 C C . VAL A 1 116 ? -15.905 13.712 14.693 1.00 94.00 116 VAL A C 1
ATOM 908 O O . VAL A 1 116 ? -15.343 12.812 14.072 1.00 94.00 116 VAL A O 1
ATOM 911 N N . VAL A 1 117 ? -15.891 13.793 16.023 1.00 96.00 117 VAL A N 1
ATOM 912 C CA . VAL A 1 117 ? -15.275 12.781 16.893 1.00 96.00 117 VAL A CA 1
ATOM 913 C C . VAL A 1 117 ? -15.938 11.416 16.689 1.00 96.00 117 VAL A C 1
ATOM 915 O O . VAL A 1 117 ? -15.240 10.444 16.415 1.00 96.00 117 VAL A O 1
ATOM 918 N N . ASP A 1 118 ? -17.269 11.355 16.711 1.00 97.06 118 ASP A N 1
ATOM 919 C CA . ASP A 1 118 ? -18.032 10.114 16.549 1.00 97.06 118 ASP A CA 1
ATOM 920 C C . ASP A 1 118 ? -17.797 9.469 15.180 1.00 97.06 118 ASP A C 1
ATOM 922 O O . ASP A 1 118 ? -17.557 8.266 15.098 1.00 97.06 118 ASP A O 1
ATOM 926 N N . MET A 1 119 ? -17.779 10.266 14.103 1.00 97.00 119 MET A N 1
ATOM 927 C CA . MET A 1 119 ? -17.473 9.765 12.758 1.00 97.00 119 MET A CA 1
ATOM 928 C C . MET A 1 119 ? -16.056 9.176 12.670 1.00 97.00 119 MET A C 1
ATOM 930 O O . MET A 1 119 ? -15.856 8.136 12.048 1.00 97.00 119 MET A O 1
ATOM 934 N N . ASN A 1 120 ? -15.058 9.802 13.302 1.00 96.38 120 ASN A N 1
ATOM 935 C CA . ASN A 1 120 ? -13.693 9.261 13.309 1.00 96.38 120 ASN A CA 1
ATOM 936 C C . ASN A 1 120 ? -13.576 8.001 14.182 1.00 96.38 120 ASN A C 1
ATOM 938 O O . ASN A 1 120 ? -12.892 7.059 13.792 1.00 96.38 120 ASN A O 1
ATOM 942 N N . ASN A 1 121 ? -14.277 7.948 15.317 1.00 97.00 121 ASN A N 1
ATOM 943 C CA . ASN A 1 121 ? -14.345 6.751 16.155 1.00 97.00 121 ASN A CA 1
ATOM 944 C C . ASN A 1 121 ? -14.985 5.578 15.400 1.00 97.00 121 ASN A C 1
ATOM 946 O O . ASN A 1 121 ? -14.440 4.478 15.417 1.00 97.00 121 ASN A O 1
ATOM 950 N N . ALA A 1 122 ? -16.075 5.828 14.669 1.00 97.50 122 ALA A N 1
ATOM 951 C CA . ALA A 1 122 ? -16.700 4.829 13.809 1.00 97.50 122 ALA A CA 1
ATOM 952 C C . ALA A 1 122 ? -15.760 4.370 12.680 1.00 97.50 122 ALA A C 1
ATOM 954 O O . ALA A 1 122 ? -15.713 3.185 12.363 1.00 97.50 122 ALA A O 1
ATOM 955 N N . ALA A 1 123 ? -14.973 5.282 12.100 1.00 97.56 123 ALA A N 1
ATOM 956 C CA . ALA A 1 123 ? -13.957 4.935 11.107 1.00 97.56 123 ALA A CA 1
ATOM 957 C C . ALA A 1 123 ? -12.849 4.032 11.673 1.00 97.56 123 ALA A C 1
ATOM 959 O O . ALA A 1 123 ? -12.398 3.131 10.969 1.00 97.56 123 ALA A O 1
ATOM 960 N N . ILE A 1 124 ? -12.433 4.239 12.927 1.00 97.62 124 ILE A N 1
ATOM 961 C CA . ILE A 1 124 ? -11.484 3.349 13.616 1.00 97.62 124 ILE A CA 1
ATOM 962 C C . ILE A 1 124 ? -12.098 1.954 13.779 1.00 97.62 124 ILE A C 1
ATOM 964 O O . ILE A 1 124 ? -11.477 0.962 13.407 1.00 97.62 124 ILE A O 1
ATOM 968 N N . ASP A 1 125 ? -13.332 1.875 14.277 1.00 97.44 125 ASP A N 1
ATOM 969 C CA . ASP A 1 125 ? -14.003 0.595 14.529 1.00 97.44 125 ASP A CA 1
ATOM 970 C C . ASP A 1 125 ? -14.234 -0.196 13.225 1.00 97.44 125 ASP A C 1
ATOM 972 O O . ASP A 1 125 ? -14.012 -1.411 13.168 1.00 97.44 125 ASP A O 1
ATOM 976 N N . GLN A 1 126 ? -14.615 0.486 12.140 1.00 97.56 126 GLN A N 1
ATOM 977 C CA . GLN A 1 126 ? -14.781 -0.149 10.830 1.00 97.56 126 GLN A CA 1
ATOM 978 C C . GLN A 1 126 ? -13.446 -0.522 10.177 1.00 97.56 126 GLN A C 1
ATOM 980 O O . GLN A 1 126 ? -13.358 -1.575 9.552 1.00 97.56 126 GLN A O 1
ATOM 985 N N . GLY A 1 127 ? -12.389 0.275 10.352 1.00 96.94 127 GLY A N 1
ATOM 986 C CA . GLY A 1 127 ? -11.071 -0.053 9.806 1.00 96.94 127 GLY A CA 1
ATOM 987 C C . GLY A 1 127 ? -10.408 -1.263 10.464 1.00 96.94 127 GLY A C 1
ATOM 988 O O . GLY A 1 127 ? -9.654 -1.968 9.801 1.00 96.94 127 GLY A O 1
ATOM 989 N N . VAL A 1 128 ? -10.740 -1.574 11.723 1.00 96.38 128 VAL A N 1
ATOM 990 C CA . VAL A 1 128 ? -10.322 -2.832 12.370 1.00 96.38 128 VAL A CA 1
ATOM 991 C C . VAL A 1 128 ? -11.129 -4.037 11.876 1.00 96.38 128 VAL A C 1
ATOM 993 O O . VAL A 1 128 ? -10.583 -5.135 11.765 1.00 96.38 128 VAL A O 1
ATOM 996 N N . SER A 1 129 ? -12.427 -3.860 11.616 1.00 96.38 129 SER A N 1
ATOM 997 C CA . SER A 1 129 ? -13.366 -4.973 11.405 1.00 96.38 129 SER A CA 1
ATOM 998 C C . SER A 1 129 ? -13.627 -5.335 9.941 1.00 96.38 129 SER A C 1
ATOM 1000 O O . SER A 1 129 ? -14.002 -6.472 9.672 1.00 96.38 129 SER A O 1
ATOM 1002 N N . GLN A 1 130 ? -13.422 -4.415 8.994 1.00 97.06 130 GLN A N 1
ATOM 1003 C CA . GLN A 1 130 ? -13.738 -4.627 7.571 1.00 97.06 130 GLN A CA 1
ATOM 1004 C C . GLN A 1 130 ? -12.531 -4.983 6.697 1.00 97.06 130 GLN A C 1
ATOM 1006 O O . GLN A 1 130 ? -12.584 -4.871 5.473 1.00 97.06 130 GLN A O 1
ATOM 1011 N N . ILE A 1 131 ? -11.430 -5.408 7.309 1.00 97.31 131 ILE A N 1
ATOM 1012 C CA . ILE A 1 131 ? -10.279 -5.922 6.571 1.00 97.31 131 ILE A CA 1
ATOM 1013 C C . ILE A 1 131 ? -10.627 -7.310 6.037 1.00 97.31 131 ILE A C 1
ATOM 1015 O O . ILE A 1 131 ? -11.038 -8.189 6.794 1.00 97.31 131 ILE A O 1
ATOM 1019 N N . VAL A 1 132 ? -10.409 -7.526 4.745 1.00 98.06 132 VAL A N 1
ATOM 1020 C CA . VAL A 1 132 ? -10.660 -8.809 4.087 1.00 98.06 132 VAL A CA 1
ATOM 1021 C C . VAL A 1 132 ? -9.328 -9.472 3.770 1.00 98.06 132 VAL A C 1
ATOM 1023 O O . VAL A 1 132 ? -8.500 -8.896 3.065 1.00 98.06 132 VAL A O 1
ATOM 1026 N N . LYS A 1 133 ? -9.111 -10.685 4.286 1.00 97.94 133 LYS A N 1
ATOM 1027 C CA . LYS A 1 133 ? -7.969 -11.517 3.889 1.00 97.94 133 LYS A CA 1
ATOM 1028 C C . LYS A 1 133 ? -8.234 -12.115 2.509 1.00 97.94 133 LYS A C 1
ATOM 1030 O O . LYS A 1 133 ? -9.321 -12.632 2.273 1.00 97.94 133 LYS A O 1
ATOM 1035 N N . ILE A 1 134 ? -7.243 -12.044 1.626 1.00 98.00 134 ILE A N 1
ATOM 1036 C CA . ILE A 1 134 ? -7.307 -12.616 0.282 1.00 98.00 134 ILE A CA 1
ATOM 1037 C C . ILE A 1 134 ? -6.452 -13.876 0.240 1.00 98.00 134 ILE A C 1
ATOM 1039 O O . ILE A 1 134 ? -5.254 -13.837 0.529 1.00 98.00 134 ILE A O 1
ATOM 1043 N N . ASP A 1 135 ? -7.071 -14.985 -0.151 1.00 96.69 135 ASP A N 1
ATOM 1044 C CA . ASP A 1 135 ? -6.355 -16.220 -0.437 1.00 96.69 135 ASP A CA 1
ATOM 1045 C C . ASP A 1 135 ? -5.687 -16.103 -1.807 1.00 96.69 135 ASP A C 1
ATOM 1047 O O . ASP A 1 135 ? -6.353 -15.917 -2.825 1.00 96.69 135 ASP A O 1
ATOM 1051 N N . ILE A 1 136 ? -4.356 -16.174 -1.830 1.00 96.88 136 ILE A N 1
ATOM 1052 C CA . ILE A 1 136 ? -3.573 -16.025 -3.058 1.00 96.88 136 ILE A CA 1
ATOM 1053 C C . ILE A 1 136 ? -3.615 -17.344 -3.842 1.00 96.88 136 ILE A C 1
ATOM 1055 O O . ILE A 1 136 ? -3.137 -18.364 -3.333 1.00 96.88 136 ILE A O 1
ATOM 1059 N N . PRO A 1 137 ? -4.124 -17.355 -5.088 1.00 95.50 137 PRO A N 1
ATOM 1060 C CA . PRO A 1 137 ? -4.084 -18.545 -5.929 1.00 95.50 137 PRO A CA 1
ATOM 1061 C C . PRO A 1 137 ? -2.641 -18.949 -6.245 1.00 95.50 137 PRO A C 1
ATOM 1063 O O . PRO A 1 137 ? -1.835 -18.116 -6.649 1.00 95.50 137 PRO A O 1
ATOM 1066 N N . ALA A 1 138 ? -2.320 -20.243 -6.164 1.00 94.75 138 ALA A N 1
ATOM 1067 C CA . ALA A 1 138 ? -0.982 -20.739 -6.516 1.00 94.75 138 ALA A CA 1
ATOM 1068 C C . ALA A 1 138 ? -0.580 -20.384 -7.962 1.00 94.75 138 ALA A C 1
ATOM 1070 O O . ALA A 1 138 ? 0.584 -20.099 -8.230 1.00 94.75 138 ALA A O 1
ATOM 1071 N N . ALA A 1 139 ? -1.558 -20.310 -8.873 1.00 96.31 139 ALA A N 1
ATOM 1072 C CA . ALA A 1 139 ? -1.360 -19.922 -10.270 1.00 96.31 139 ALA A CA 1
ATOM 1073 C C . ALA A 1 139 ? -0.767 -18.509 -10.446 1.00 96.31 139 ALA A C 1
ATOM 1075 O O . ALA A 1 139 ? -0.196 -18.209 -11.492 1.00 96.31 139 ALA A O 1
ATOM 1076 N N . TRP A 1 140 ? -0.860 -17.635 -9.436 1.00 97.25 140 TRP A N 1
ATOM 1077 C CA . TRP A 1 140 ? -0.255 -16.302 -9.489 1.00 97.25 140 TRP A CA 1
ATOM 1078 C C . TRP A 1 140 ? 1.269 -16.335 -9.545 1.00 97.25 140 TRP A C 1
ATOM 1080 O O . TRP A 1 140 ? 1.861 -15.390 -10.066 1.00 97.25 140 TRP A O 1
ATOM 1090 N N . ALA A 1 141 ? 1.902 -17.410 -9.064 1.00 96.94 141 ALA A N 1
ATOM 1091 C CA . ALA A 1 141 ? 3.354 -17.575 -9.112 1.00 96.94 141 ALA A CA 1
ATOM 1092 C C . ALA A 1 141 ? 3.907 -17.574 -10.547 1.00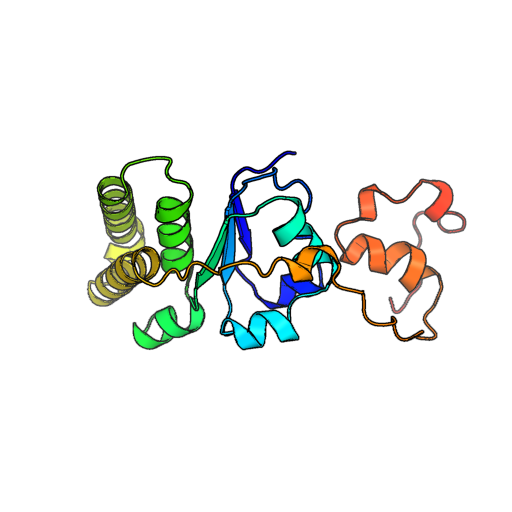 96.94 141 ALA A C 1
ATOM 1094 O O . ALA A 1 141 ? 5.040 -17.132 -10.749 1.00 96.94 141 ALA A O 1
ATOM 1095 N N . ASP A 1 142 ? 3.083 -17.982 -11.516 1.00 96.31 142 ASP A N 1
ATOM 1096 C CA . ASP A 1 142 ? 3.428 -18.119 -12.933 1.00 96.31 142 ASP A CA 1
ATOM 1097 C C . ASP A 1 142 ? 2.648 -17.138 -13.827 1.00 96.31 142 ASP A C 1
ATOM 1099 O O . ASP A 1 142 ? 2.595 -17.301 -15.047 1.00 96.31 142 ASP A O 1
ATOM 1103 N N . ALA A 1 143 ? 2.024 -16.106 -13.242 1.00 96.12 143 ALA A N 1
ATOM 1104 C CA . ALA A 1 143 ? 1.266 -15.117 -14.003 1.00 96.12 143 ALA A CA 1
ATOM 1105 C C . ALA A 1 143 ? 2.151 -14.463 -15.078 1.00 96.12 143 ALA A C 1
ATOM 1107 O O . ALA A 1 143 ? 3.261 -14.017 -14.789 1.00 96.12 143 ALA A O 1
ATOM 1108 N N . THR A 1 144 ? 1.656 -14.365 -16.310 1.00 94.00 144 THR A N 1
ATOM 1109 C CA . THR A 1 144 ? 2.398 -13.808 -17.450 1.00 94.00 144 THR A CA 1
ATOM 1110 C C . THR A 1 144 ? 2.065 -12.339 -17.665 1.00 94.00 144 THR A C 1
ATOM 1112 O O . THR A 1 144 ? 0.892 -11.961 -17.632 1.00 94.00 144 THR A O 1
ATOM 1115 N N . ASP A 1 145 ? 3.078 -11.511 -17.916 1.00 90.81 145 ASP A N 1
ATOM 1116 C CA . ASP A 1 145 ? 2.863 -10.100 -18.234 1.00 90.81 145 ASP A CA 1
ATOM 1117 C C . ASP A 1 145 ? 2.134 -9.945 -19.574 1.00 90.81 145 ASP A C 1
ATOM 1119 O O . ASP A 1 145 ? 2.396 -10.667 -20.540 1.00 90.81 145 ASP A O 1
ATOM 1123 N N . ALA A 1 146 ? 1.199 -8.996 -19.627 1.00 84.50 146 ALA A N 1
ATOM 1124 C CA . ALA A 1 146 ? 0.565 -8.623 -20.880 1.00 84.50 146 ALA A CA 1
ATOM 1125 C C . ALA A 1 146 ? 1.606 -7.959 -21.801 1.00 84.50 146 ALA A C 1
ATOM 1127 O O . ALA A 1 146 ? 2.464 -7.221 -21.308 1.00 84.50 146 ALA A O 1
ATOM 1128 N N . PRO A 1 147 ? 1.540 -8.180 -23.126 1.00 79.50 147 PRO A N 1
ATOM 1129 C CA . PRO A 1 147 ? 2.447 -7.526 -24.058 1.00 79.50 147 PRO A CA 1
ATOM 1130 C C . PRO A 1 147 ? 2.302 -6.006 -23.946 1.00 79.50 147 PRO A C 1
ATOM 1132 O O . PRO A 1 147 ? 1.205 -5.459 -24.082 1.00 79.50 147 PRO A O 1
ATOM 1135 N N . GLU A 1 148 ? 3.413 -5.319 -23.686 1.00 76.69 148 GLU A N 1
ATOM 1136 C CA . GLU A 1 148 ? 3.416 -3.863 -23.617 1.00 76.69 148 GLU A CA 1
ATOM 1137 C C . GLU A 1 148 ? 3.216 -3.298 -25.028 1.00 76.69 148 GLU A C 1
ATOM 1139 O O . GLU A 1 148 ? 3.946 -3.628 -25.965 1.00 76.69 148 GLU A O 1
ATOM 1144 N N . ALA A 1 149 ? 2.202 -2.449 -25.198 1.00 76.88 149 ALA A N 1
ATOM 1145 C CA . ALA A 1 149 ? 1.982 -1.777 -26.468 1.00 76.88 149 ALA A CA 1
ATOM 1146 C C . ALA A 1 149 ? 3.170 -0.850 -26.759 1.00 76.88 149 ALA A C 1
ATOM 1148 O O . ALA A 1 149 ? 3.407 0.112 -26.022 1.00 76.88 149 ALA A O 1
ATOM 1149 N N . GLN A 1 150 ? 3.894 -1.114 -27.850 1.00 71.50 150 GLN A N 1
ATOM 1150 C CA . GLN A 1 150 ? 4.917 -0.193 -28.333 1.00 71.50 150 GLN A CA 1
ATOM 1151 C C . GLN A 1 150 ? 4.254 1.128 -28.714 1.00 71.50 150 GLN A C 1
ATOM 1153 O O . GLN A 1 150 ? 3.432 1.201 -29.627 1.00 71.50 150 GLN A O 1
ATOM 1158 N N . LYS A 1 151 ? 4.608 2.179 -27.978 1.00 80.38 151 LYS A N 1
ATOM 1159 C CA . LYS A 1 151 ? 4.272 3.554 -28.327 1.00 80.38 151 LYS A CA 1
ATOM 1160 C C . LYS A 1 151 ? 5.511 4.187 -28.932 1.00 80.38 151 LYS A C 1
ATOM 1162 O O . LYS A 1 151 ? 6.592 4.054 -28.363 1.00 80.38 151 LYS A O 1
ATOM 1167 N N . ASP A 1 152 ? 5.332 4.876 -30.050 1.00 86.25 152 ASP A N 1
ATOM 1168 C CA . ASP A 1 152 ? 6.371 5.719 -30.630 1.00 86.25 152 ASP A CA 1
ATOM 1169 C C . ASP A 1 152 ? 6.513 6.972 -29.757 1.00 86.25 152 ASP A C 1
ATOM 1171 O O . ASP A 1 152 ? 5.723 7.913 -29.840 1.00 86.25 152 ASP A O 1
ATOM 1175 N N . VAL A 1 153 ? 7.433 6.908 -28.795 1.00 88.06 153 VAL A N 1
ATOM 1176 C CA . VAL A 1 153 ? 7.730 7.986 -27.847 1.00 88.06 153 VAL A CA 1
ATOM 1177 C C . VAL A 1 153 ? 9.236 8.257 -27.840 1.00 88.06 153 VAL A C 1
ATOM 1179 O O . VAL A 1 153 ? 10.015 7.309 -27.966 1.00 88.06 153 VAL A O 1
ATOM 1182 N N . PRO A 1 154 ? 9.673 9.520 -27.661 1.00 90.00 154 PRO A N 1
ATOM 1183 C CA . PRO A 1 154 ? 11.090 9.867 -27.704 1.00 90.00 154 PRO A CA 1
ATOM 1184 C C . PRO A 1 154 ? 11.943 9.078 -26.707 1.00 90.00 154 PRO A C 1
ATOM 1186 O O . PRO A 1 154 ? 11.497 8.747 -25.603 1.00 90.00 154 PRO A O 1
ATOM 1189 N N . GLU A 1 155 ? 13.213 8.857 -27.056 1.00 89.00 155 GLU A N 1
ATOM 1190 C CA . GLU A 1 155 ? 14.145 8.111 -26.204 1.00 89.00 155 GLU A CA 1
ATOM 1191 C C . GLU A 1 155 ? 14.250 8.706 -24.799 1.00 89.00 155 GLU A C 1
ATOM 1193 O O . GLU A 1 155 ? 14.223 7.957 -23.827 1.00 89.00 155 GLU A O 1
ATOM 1198 N N . PHE A 1 156 ? 14.273 10.037 -24.684 1.00 90.12 156 PHE A N 1
ATOM 1199 C CA . PHE A 1 156 ? 14.288 10.741 -23.402 1.00 90.12 156 PHE A CA 1
ATOM 1200 C C . PHE A 1 156 ? 13.125 10.313 -22.486 1.00 90.12 156 PHE A C 1
ATOM 1202 O O . PHE A 1 156 ? 13.326 10.041 -21.299 1.00 90.12 156 PHE A O 1
ATOM 1209 N N . ILE A 1 157 ? 11.918 10.172 -23.049 1.00 90.19 157 ILE A N 1
ATOM 1210 C CA . ILE A 1 157 ? 10.735 9.729 -22.305 1.00 90.19 157 ILE A CA 1
ATOM 1211 C C . ILE A 1 157 ? 10.937 8.293 -21.819 1.00 90.19 157 ILE A C 1
ATOM 1213 O O . ILE A 1 157 ? 10.689 7.980 -20.659 1.00 90.19 157 ILE A O 1
ATOM 1217 N N . THR A 1 158 ? 11.389 7.405 -22.705 1.00 89.50 158 THR A N 1
ATOM 1218 C CA . THR A 1 158 ? 11.506 5.969 -22.401 1.00 89.50 158 THR A CA 1
ATOM 1219 C C . THR A 1 158 ? 12.663 5.614 -21.476 1.00 89.50 158 THR A C 1
ATOM 1221 O O . THR A 1 158 ? 12.479 4.787 -20.589 1.00 89.50 158 THR A O 1
ATOM 1224 N N . LYS A 1 159 ? 13.833 6.227 -21.673 1.00 89.62 159 LYS A N 1
ATOM 1225 C CA . LYS A 1 159 ? 15.089 5.876 -21.000 1.00 89.62 159 LYS A CA 1
ATOM 1226 C C . LYS A 1 159 ? 15.332 6.686 -19.729 1.00 89.62 159 LYS A C 1
ATO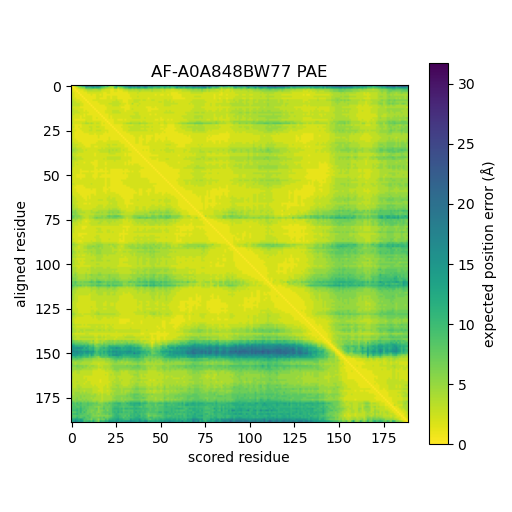M 1228 O O . LYS A 1 159 ? 16.065 6.212 -18.870 1.00 89.62 159 LYS A O 1
ATOM 1233 N N . LEU A 1 160 ? 14.738 7.877 -19.603 1.00 92.12 160 LEU A N 1
ATOM 1234 C CA . LEU A 1 160 ? 14.974 8.770 -18.465 1.00 92.12 160 LEU A CA 1
ATOM 1235 C C . LEU A 1 160 ? 13.685 9.062 -17.692 1.00 92.12 160 LEU A C 1
ATOM 1237 O O . LEU A 1 160 ? 13.549 8.675 -16.533 1.00 92.12 160 LEU A O 1
ATOM 1241 N N . GLN A 1 161 ? 12.702 9.694 -18.335 1.00 92.56 161 GLN A N 1
ATOM 1242 C CA . GLN A 1 161 ? 11.510 10.177 -17.636 1.00 92.56 161 GLN A CA 1
ATOM 1243 C C . GLN A 1 161 ? 10.631 9.048 -17.090 1.00 92.56 161 GLN A C 1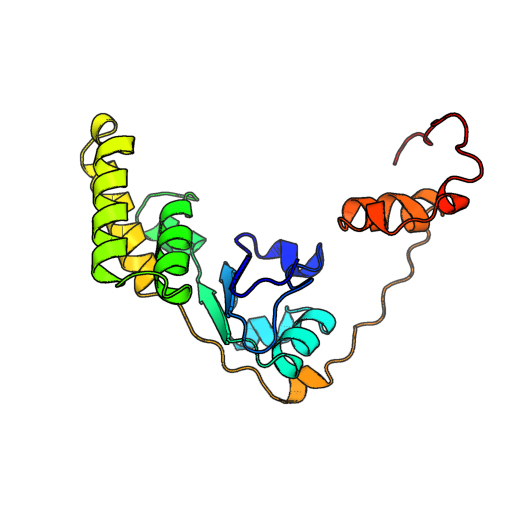
ATOM 1245 O O . GLN A 1 161 ? 10.143 9.155 -15.968 1.00 92.56 161 GLN A O 1
ATOM 1250 N N . LYS A 1 162 ? 10.415 7.968 -17.851 1.00 92.00 162 LYS A N 1
ATOM 1251 C CA . LYS A 1 162 ? 9.627 6.810 -17.401 1.00 92.00 162 LYS A CA 1
ATOM 1252 C C . LYS A 1 162 ? 10.235 6.164 -16.143 1.00 92.00 162 LYS A C 1
ATOM 1254 O O . LYS A 1 162 ? 9.500 6.092 -15.160 1.00 92.00 162 LYS A O 1
ATOM 1259 N N . PRO A 1 163 ? 11.528 5.769 -16.111 1.00 93.12 163 PRO A N 1
ATOM 1260 C CA . PRO A 1 163 ? 12.163 5.258 -14.893 1.00 93.12 163 PRO A CA 1
ATOM 1261 C C . PRO A 1 163 ? 12.094 6.234 -13.714 1.00 93.12 163 PRO A C 1
ATOM 1263 O O . PRO A 1 163 ? 11.724 5.845 -12.611 1.00 93.12 163 PRO A O 1
ATOM 1266 N N . ILE A 1 164 ? 12.361 7.526 -13.939 1.00 94.38 164 ILE A N 1
ATOM 1267 C CA . ILE A 1 164 ? 12.268 8.544 -12.878 1.00 94.38 164 ILE A CA 1
ATOM 1268 C C . ILE A 1 164 ? 10.841 8.617 -12.315 1.00 94.38 164 ILE A C 1
ATOM 1270 O O . ILE A 1 164 ? 10.643 8.567 -11.100 1.00 94.38 164 ILE A O 1
ATOM 1274 N N . ASN A 1 165 ? 9.830 8.667 -13.186 1.00 93.69 165 ASN A N 1
ATOM 1275 C CA . ASN A 1 165 ? 8.427 8.689 -12.779 1.00 93.69 165 ASN A CA 1
ATOM 1276 C C . ASN A 1 165 ? 8.007 7.407 -12.054 1.00 93.69 165 ASN A C 1
ATOM 1278 O O . ASN A 1 165 ? 7.169 7.487 -11.160 1.00 93.69 165 ASN A O 1
ATOM 1282 N N . ALA A 1 166 ? 8.602 6.261 -12.392 1.00 93.19 166 ALA A N 1
ATOM 1283 C CA . ALA A 1 166 ? 8.399 4.981 -11.715 1.00 93.19 166 ALA A CA 1
ATOM 1284 C C . ALA A 1 166 ? 9.110 4.883 -10.348 1.00 93.19 166 ALA A C 1
ATOM 1286 O O . ALA A 1 166 ? 8.971 3.869 -9.673 1.00 93.19 166 ALA A O 1
ATOM 1287 N N . GLN A 1 167 ? 9.801 5.946 -9.904 1.00 94.88 167 GLN A N 1
ATOM 1288 C CA . GLN A 1 167 ? 10.642 5.979 -8.69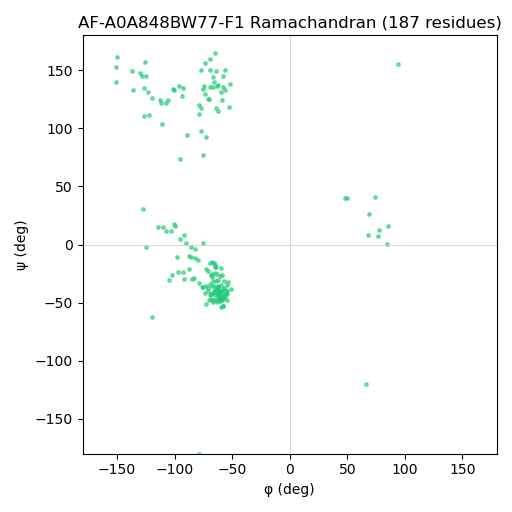5 1.00 94.88 167 GLN A CA 1
ATOM 1289 C C . GLN A 1 167 ? 11.915 5.120 -8.806 1.00 94.88 167 GLN A C 1
ATOM 1291 O O . GLN A 1 167 ? 12.475 4.693 -7.801 1.00 94.88 167 GLN A O 1
ATOM 1296 N N . GLU A 1 168 ? 12.400 4.902 -10.027 1.00 94.00 168 GLU A N 1
ATOM 1297 C CA . GLU A 1 168 ? 13.599 4.113 -10.337 1.00 94.00 168 GLU A CA 1
ATOM 1298 C C . GLU A 1 168 ? 14.759 4.991 -10.842 1.00 94.00 168 GLU A C 1
ATOM 1300 O O . GLU A 1 168 ? 15.735 4.486 -11.394 1.00 94.00 168 GLU A O 1
ATOM 1305 N N . GLY A 1 169 ? 14.681 6.313 -10.652 1.00 93.94 169 GLY A N 1
ATOM 1306 C CA . GLY A 1 169 ? 15.696 7.266 -11.116 1.00 93.94 169 GLY A CA 1
ATOM 1307 C C . GLY A 1 169 ? 17.104 6.982 -10.579 1.00 93.94 169 GLY A C 1
ATOM 1308 O O . GLY A 1 169 ? 18.069 7.091 -11.327 1.00 93.94 169 GLY A O 1
ATOM 1309 N N . ASP A 1 170 ? 17.225 6.534 -9.327 1.00 93.94 170 ASP A N 1
ATOM 1310 C CA . ASP A 1 170 ? 18.505 6.158 -8.707 1.00 93.94 170 ASP A CA 1
ATOM 1311 C C . ASP A 1 170 ? 19.178 4.939 -9.362 1.00 93.94 170 ASP A C 1
ATOM 1313 O O . ASP A 1 170 ? 20.376 4.725 -9.186 1.00 93.94 170 ASP A O 1
ATOM 1317 N N . SER A 1 171 ? 18.425 4.125 -10.110 1.00 93.25 171 SER A N 1
ATOM 1318 C CA . SER A 1 171 ? 18.980 2.982 -10.848 1.00 93.25 171 SER A CA 1
ATOM 1319 C C . SER A 1 171 ? 19.647 3.388 -12.165 1.00 93.25 171 SER A C 1
ATOM 1321 O O . SER A 1 171 ? 20.371 2.587 -12.763 1.00 93.25 171 SER A O 1
ATOM 1323 N N . LEU A 1 172 ? 19.422 4.626 -12.622 1.00 94.69 172 LEU A N 1
ATOM 1324 C CA . LEU A 1 172 ? 19.966 5.115 -13.879 1.00 94.69 172 LEU A CA 1
ATOM 1325 C C . LEU A 1 172 ? 21.483 5.324 -13.755 1.00 94.69 172 LEU A C 1
ATOM 1327 O O . LEU A 1 172 ? 21.941 6.060 -12.877 1.00 94.69 172 LEU A O 1
ATOM 1331 N N . PRO A 1 173 ? 22.293 4.721 -14.641 1.00 94.56 173 PRO A N 1
ATOM 1332 C CA . PRO A 1 173 ? 23.729 4.958 -14.644 1.00 94.56 173 PRO A CA 1
ATOM 1333 C C . PRO A 1 173 ? 24.036 6.385 -15.107 1.00 94.56 173 PRO A C 1
ATOM 1335 O O . PRO A 1 173 ? 23.268 6.986 -15.855 1.00 94.56 173 PRO A O 1
ATOM 1338 N N . VAL A 1 174 ? 25.226 6.895 -14.775 1.00 93.25 174 VAL A N 1
ATOM 1339 C CA . VAL A 1 174 ? 25.708 8.200 -15.277 1.00 93.25 174 VAL A CA 1
ATOM 1340 C C . VAL A 1 174 ? 25.653 8.270 -16.812 1.00 93.25 174 VAL A C 1
ATOM 1342 O O . VAL A 1 174 ? 25.349 9.312 -17.381 1.00 93.25 174 VAL A O 1
ATOM 1345 N N . SER A 1 175 ? 25.859 7.141 -17.497 1.00 92.94 175 SER A N 1
ATOM 1346 C CA . SER A 1 175 ? 25.767 7.051 -18.957 1.00 92.94 175 SER A CA 1
ATOM 1347 C C . SER A 1 175 ? 24.361 7.284 -19.527 1.00 92.94 175 SER A C 1
ATOM 1349 O O . SER A 1 175 ? 24.238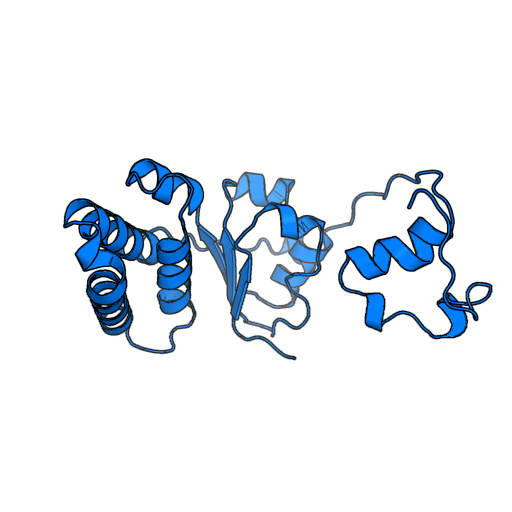 7.511 -20.725 1.00 92.94 175 SER A O 1
ATOM 1351 N N . ALA A 1 176 ? 23.299 7.233 -18.714 1.00 91.69 176 ALA A N 1
ATOM 1352 C CA . ALA A 1 176 ? 21.942 7.573 -19.150 1.00 91.69 176 ALA A CA 1
ATOM 1353 C C . ALA A 1 176 ? 21.775 9.075 -19.448 1.00 91.69 176 ALA A C 1
ATOM 1355 O O . ALA A 1 176 ? 20.815 9.460 -20.109 1.00 91.69 176 ALA A O 1
ATOM 1356 N N . PHE A 1 177 ? 22.717 9.905 -18.990 1.00 91.69 177 PHE A N 1
ATOM 1357 C CA . PHE A 1 177 ? 22.706 11.361 -19.132 1.00 91.69 177 PHE A CA 1
ATOM 1358 C C . PHE A 1 177 ? 23.664 11.870 -20.225 1.00 91.69 177 PHE A C 1
ATOM 1360 O O . PHE A 1 177 ? 23.923 13.068 -20.301 1.00 91.69 177 PHE A O 1
ATOM 1367 N N . LEU A 1 178 ? 24.202 10.983 -21.074 1.00 90.31 178 LEU A N 1
ATOM 1368 C CA . LEU A 1 178 ? 25.014 11.388 -22.229 1.00 90.31 178 LEU A CA 1
ATOM 1369 C C . LEU A 1 178 ? 24.193 12.283 -23.173 1.00 90.31 178 LEU A C 1
ATOM 1371 O O . LEU A 1 178 ? 23.069 11.940 -23.537 1.00 90.31 178 LEU A O 1
ATOM 1375 N N . GLY A 1 179 ? 24.763 13.419 -23.573 1.00 87.25 179 GLY A N 1
ATOM 1376 C CA . GLY A 1 179 ? 24.091 14.485 -24.319 1.00 87.25 179 GLY A CA 1
ATOM 1377 C C . GLY A 1 179 ? 23.315 15.491 -23.457 1.00 87.25 179 GLY A C 1
ATOM 1378 O O . GLY A 1 179 ? 22.707 16.400 -24.017 1.00 87.25 179 GLY A O 1
ATOM 1379 N N . LEU A 1 180 ? 23.313 15.327 -22.128 1.00 90.31 180 LEU A N 1
ATOM 1380 C CA . LEU A 1 180 ? 22.710 16.233 -21.138 1.00 90.31 180 LEU A CA 1
ATOM 1381 C C . LEU A 1 180 ? 23.735 16.621 -20.053 1.00 90.31 180 LEU A C 1
ATOM 1383 O O . LEU A 1 180 ? 23.386 16.819 -18.889 1.00 90.31 180 LEU A O 1
ATOM 1387 N N . GLU A 1 181 ? 25.022 16.680 -20.406 1.00 92.94 181 GLU A N 1
ATOM 1388 C CA . GLU A 1 181 ? 26.130 16.883 -19.463 1.00 92.94 181 GLU A CA 1
ATOM 1389 C C . GLU A 1 181 ? 26.074 18.242 -18.750 1.00 92.94 181 GLU A C 1
ATOM 1391 O O . GLU A 1 181 ? 26.600 18.392 -17.647 1.00 92.94 181 GLU A O 1
ATOM 1396 N N . ASP A 1 182 ? 25.433 19.228 -19.375 1.00 93.62 182 ASP A N 1
ATOM 1397 C CA . ASP A 1 182 ? 25.206 20.569 -18.835 1.00 93.62 182 ASP A CA 1
ATOM 1398 C C . ASP A 1 182 ? 23.944 20.668 -17.958 1.00 93.62 182 ASP A C 1
ATOM 1400 O O . ASP A 1 182 ? 23.659 21.727 -17.394 1.00 93.62 182 ASP A O 1
ATOM 1404 N N . GLY A 1 183 ? 23.195 19.570 -17.821 1.00 89.31 183 GLY A N 1
ATOM 1405 C CA . GLY A 1 183 ? 21.941 19.515 -17.079 1.00 89.31 183 GLY A CA 1
ATOM 1406 C C . GLY A 1 183 ? 20.737 20.100 -17.823 1.00 89.31 183 GLY A C 1
ATOM 1407 O O . GLY A 1 183 ? 19.698 20.315 -17.195 1.00 89.31 183 GLY A O 1
ATOM 1408 N N . ALA A 1 184 ? 20.837 20.370 -19.130 1.00 89.81 184 ALA A N 1
ATOM 1409 C CA . ALA A 1 184 ? 19.698 20.793 -19.938 1.00 89.81 184 ALA A CA 1
ATOM 1410 C C . ALA A 1 184 ? 18.684 19.652 -20.131 1.00 89.81 184 ALA A C 1
ATOM 1412 O O . ALA A 1 184 ? 19.035 18.476 -20.149 1.00 89.81 184 ALA A O 1
ATOM 1413 N N . PHE A 1 185 ? 17.403 20.000 -20.282 1.00 90.06 185 PHE A N 1
ATOM 1414 C CA . PHE A 1 185 ? 16.309 19.058 -20.546 1.00 90.06 185 PHE A CA 1
ATOM 1415 C C . PHE A 1 185 ? 15.563 19.474 -21.823 1.00 90.06 185 PHE A C 1
ATOM 1417 O O . PHE A 1 185 ? 15.402 20.677 -22.071 1.00 90.06 185 PHE A O 1
ATOM 1424 N N . PRO A 1 186 ? 15.074 18.517 -22.633 1.00 88.50 186 PRO A N 1
ATOM 1425 C CA . PRO A 1 186 ? 14.233 18.837 -23.779 1.00 88.50 186 PRO A CA 1
ATOM 1426 C C . PRO A 1 186 ? 12.910 19.473 -23.325 1.00 88.50 186 PRO A C 1
ATOM 1428 O O . PRO A 1 186 ? 12.395 19.186 -22.247 1.00 88.50 186 PRO A O 1
ATOM 1431 N N . GLN A 1 187 ? 12.353 20.352 -24.159 1.00 89.12 187 GLN A N 1
ATOM 1432 C CA . GLN A 1 187 ? 11.046 20.970 -23.917 1.00 89.12 187 GLN A CA 1
ATOM 1433 C C . GLN A 1 187 ? 9.912 19.982 -24.236 1.00 89.12 187 GLN A C 1
ATOM 1435 O O . GLN A 1 187 ? 10.045 19.168 -25.148 1.00 89.12 187 GLN A O 1
ATOM 1440 N N . GLY A 1 188 ? 8.776 20.104 -23.541 1.00 86.00 188 GLY A N 1
ATOM 1441 C CA . GLY A 1 188 ? 7.574 19.306 -23.826 1.00 86.00 188 GLY A CA 1
ATOM 1442 C C . GLY A 1 188 ? 7.663 17.842 -23.386 1.00 86.00 188 GLY A C 1
ATOM 1443 O O . GLY A 1 188 ? 7.236 16.962 -24.132 1.00 86.00 188 GLY A O 1
ATOM 1444 N N . THR A 1 189 ? 8.239 17.598 -22.207 1.00 79.25 189 THR A N 1
ATOM 1445 C CA . THR A 1 189 ? 8.353 16.281 -21.563 1.00 79.25 189 THR A CA 1
ATOM 1446 C C . THR A 1 189 ? 7.114 15.902 -20.760 1.00 79.25 189 THR A C 1
ATOM 1448 O O . THR A 1 189 ? 6.455 16.795 -20.180 1.00 79.25 189 THR A O 1
#

pLDDT: mean 94.25, std 4.97, range [59.25, 98.62]

Solvent-accessible surface area (backbone atoms only — not comparable to full-atom values): 10825 Å² total; per-residue (Å²): 123,75,36,62,64,46,76,42,82,52,57,73,43,67,82,55,34,72,78,66,69,45,53,38,71,62,16,36,37,40,37,30,38,88,63,52,79,71,47,43,70,75,66,56,48,26,70,55,36,20,51,40,40,72,28,54,39,47,38,33,36,30,47,37,55,60,55,15,42,78,59,68,53,45,82,58,30,63,52,18,55,52,29,33,44,45,57,72,66,62,82,56,63,55,68,58,49,54,50,54,51,46,55,48,38,44,74,76,32,47,92,71,35,68,70,54,34,51,39,48,45,50,32,30,57,46,19,56,68,58,59,41,80,54,85,74,56,76,69,27,50,71,43,68,71,74,84,78,80,86,70,99,67,58,65,64,49,66,74,45,50,46,39,40,72,42,73,42,47,89,76,58,56,79,75,76,43,71,94,34,84,88,70,66,76,79,82,93,123

InterPro domains:
  IPR002869 Pyruvate-flavodoxin oxidoreductase, central domain [G3DSA:3.40.920.10] (1-145)
  IPR002869 Pyruvate-flavodoxin oxidoreductase, central domain [SSF53323] (2-188)
  IPR019456 Pyruvate-flavodoxin oxidoreductase, EKR domain [PF10371] (145-189)
  IPR019456 Pyruvate-flavodoxin oxidoreductase, EKR domain [SM00890] (141-189)
  IPR019752 Pyruvate/ketoisovalerate oxidoreductase, catalytic domain [PF01558] (2-129)
  IPR037112 Pyruvate-flavodoxin oxidoreductase, EKR domain superfamily [G3DSA:4.10.780.10] (147-188)
  IPR050722 Pyruvate:ferredoxin/flavodoxin oxidoreductase [PTHR32154] (2-189)

Nearest PDB structures (foldseek):
  6cin-assembly1_A  TM=9.711E-01  e=9.127E-21  Moorella thermoacetica ATCC 39073
  6cin-assembly1_B  TM=9.583E-01  e=5.585E-21  Moorella thermoacetica ATCC 39073
  6cin-assembly3_E  TM=9.602E-01  e=1.135E-20  Moorella thermoacetica ATCC 39073
  6cip-assembly2_C  TM=9.553E-01  e=8.101E-20  Moorella thermoacetica ATCC 39073
  6cip-assembly3_E  TM=9.558E-01  e=1.324E-19  Moorella thermoacetica ATCC 39073

Foldseek 3Di:
DADLEFEDQDQVLLVQAPSCVRYAQQGEYEYQDPDDLVRCVVPGFLVVLLCCQVSVYFYKYAPQQVLCVVLPVHRDRPLLVQLLCCLPVVPDPSVVVLVVQLVVLCVPCVVVDPSSSVSSSSSNVCSNPRMDTHDRDNCSSVRDGDDDDDDPDDPCCVLAVSCVSNVNNVVRDPVSCVVCPVVDDDPPD

Secondary structure (DSSP, 8-state):
--EEEEEE-SGGGGGTS-TTTTEEEEEEEEEE-S--HHHHHHHS-HHHHHHHHHTT-EEEEE-HHHHHHHTT-TT--HHHHHHHHHHHH-SS-HHHHHHHHHHHHHHHHGGG-HHHHHHHHHHHHHHHH--EEEPPPGGGGGPPPPPPP-----HHIIIIIHHHHTT-GGGS-GGGGTT-TT----S--

Radius of gyration: 20.51 Å; Cα contacts (8 Å, |Δi|>4): 246; chains: 1; bounding box: 47×42×54 Å